Protein AF-C5FBD4-F1 (afdb_monomer)

Structure (mmCIF, N/CA/C/O backbone):
data_AF-C5FBD4-F1
#
_entry.id   AF-C5FBD4-F1
#
loop_
_atom_site.group_PDB
_atom_site.id
_atom_site.type_symbol
_atom_site.label_atom_id
_atom_site.label_alt_id
_atom_site.label_comp_id
_atom_site.label_asym_id
_atom_site.label_entity_id
_atom_site.label_seq_id
_atom_site.pdbx_PDB_ins_code
_atom_site.Cartn_x
_atom_site.Cartn_y
_atom_site.Cartn_z
_atom_site.occupancy
_atom_site.B_iso_or_equiv
_atom_site.auth_seq_id
_atom_site.auth_comp_id
_atom_site.auth_asym_id
_atom_site.auth_atom_id
_atom_site.pdbx_PDB_model_num
ATOM 1 N N . MET A 1 1 ? -4.393 -1.365 -13.818 1.00 73.69 1 MET A N 1
ATOM 2 C CA . MET A 1 1 ? -4.165 -1.956 -15.156 1.00 73.69 1 MET A CA 1
ATOM 3 C C . MET A 1 1 ? -2.925 -1.357 -15.806 1.00 73.69 1 MET A C 1
ATOM 5 O O . MET A 1 1 ? -1.911 -2.027 -15.750 1.00 73.69 1 MET A O 1
ATOM 9 N N . SER A 1 2 ? -2.945 -0.120 -16.334 1.00 73.69 2 SER A N 1
ATOM 10 C CA . SER A 1 2 ? -1.746 0.493 -16.958 1.00 73.69 2 SER A CA 1
ATOM 11 C C . SER A 1 2 ? -0.543 0.533 -16.000 1.00 73.69 2 SER A C 1
ATOM 13 O O . SER A 1 2 ? 0.492 -0.059 -16.282 1.00 73.69 2 SER A O 1
ATOM 15 N N . ASN A 1 3 ? -0.734 1.080 -14.794 1.00 82.94 3 ASN A N 1
ATOM 16 C CA . ASN A 1 3 ? 0.323 1.144 -13.774 1.00 82.94 3 ASN A CA 1
ATOM 17 C C . ASN A 1 3 ? 0.841 -0.236 -13.344 1.00 82.94 3 ASN A C 1
ATOM 19 O O . ASN A 1 3 ? 2.030 -0.395 -13.099 1.00 82.94 3 ASN A O 1
ATOM 23 N N . ASP A 1 4 ? -0.032 -1.242 -13.262 1.00 89.94 4 ASP A N 1
ATOM 24 C CA . ASP A 1 4 ? 0.373 -2.592 -12.849 1.00 89.94 4 ASP A CA 1
ATOM 25 C C . ASP A 1 4 ? 1.233 -3.263 -13.929 1.00 89.94 4 ASP A C 1
ATOM 27 O O . ASP A 1 4 ? 2.203 -3.944 -13.606 1.00 89.94 4 ASP A O 1
ATOM 31 N N . VAL A 1 5 ? 0.911 -3.023 -15.207 1.00 88.25 5 VAL A N 1
ATOM 32 C CA . VAL A 1 5 ? 1.720 -3.478 -16.346 1.00 88.25 5 VAL A CA 1
ATOM 33 C C . VAL A 1 5 ? 3.088 -2.801 -16.322 1.00 88.25 5 VAL A C 1
ATOM 35 O O . VAL A 1 5 ? 4.093 -3.504 -16.392 1.00 88.25 5 VAL A O 1
ATOM 38 N N . ILE A 1 6 ? 3.142 -1.480 -16.130 1.00 86.06 6 ILE A N 1
ATOM 39 C CA . ILE A 1 6 ? 4.401 -0.724 -16.031 1.00 86.06 6 ILE A CA 1
ATOM 40 C C . ILE A 1 6 ? 5.264 -1.261 -14.880 1.00 86.06 6 ILE A C 1
ATOM 42 O O . ILE A 1 6 ? 6.422 -1.617 -15.084 1.00 86.06 6 ILE A O 1
ATOM 46 N N . ASN A 1 7 ? 4.679 -1.441 -13.693 1.00 89.88 7 ASN A N 1
ATOM 47 C CA . ASN A 1 7 ? 5.390 -1.989 -12.536 1.00 89.88 7 ASN A CA 1
ATOM 48 C C . ASN A 1 7 ? 5.917 -3.408 -12.797 1.00 89.88 7 ASN A C 1
ATOM 50 O O . ASN A 1 7 ? 7.036 -3.738 -12.411 1.00 89.88 7 ASN A O 1
ATOM 54 N N . SER A 1 8 ? 5.124 -4.260 -13.456 1.00 93.75 8 SER A N 1
ATOM 55 C CA . SER A 1 8 ? 5.551 -5.622 -13.788 1.00 93.75 8 SER A CA 1
ATOM 56 C C . SER A 1 8 ? 6.713 -5.646 -14.783 1.00 93.75 8 SER A C 1
ATOM 58 O O . SER A 1 8 ? 7.627 -6.454 -14.629 1.00 93.75 8 SER A O 1
ATOM 60 N N . VAL A 1 9 ? 6.705 -4.745 -15.768 1.00 89.62 9 VAL A N 1
ATOM 61 C CA . VAL A 1 9 ? 7.738 -4.677 -16.803 1.00 89.62 9 VAL A CA 1
ATOM 62 C C . VAL A 1 9 ? 9.028 -4.098 -16.240 1.00 89.62 9 VAL A C 1
ATOM 64 O O . VAL A 1 9 ? 10.080 -4.671 -16.493 1.00 89.62 9 VAL A O 1
ATOM 67 N N . ASN A 1 10 ? 8.959 -3.072 -15.392 1.00 89.38 10 ASN A N 1
ATOM 68 C CA . ASN A 1 10 ? 10.140 -2.544 -14.705 1.00 89.38 10 ASN A CA 1
ATOM 69 C C . ASN A 1 10 ? 10.788 -3.614 -13.816 1.00 89.38 10 ASN A C 1
ATOM 71 O O . ASN A 1 10 ? 11.993 -3.835 -13.893 1.00 89.38 10 ASN A O 1
ATOM 75 N N . ASN A 1 11 ? 9.991 -4.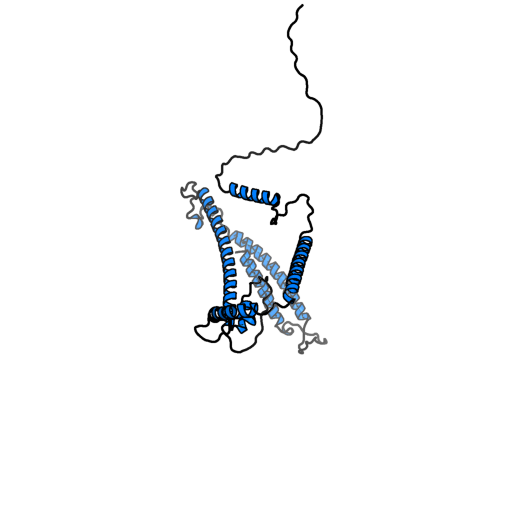377 -13.060 1.00 92.50 11 ASN A N 1
ATOM 76 C CA . ASN A 1 11 ? 10.514 -5.509 -12.286 1.00 92.50 11 ASN A CA 1
ATOM 77 C C . ASN A 1 11 ? 11.189 -6.568 -13.177 1.00 92.50 11 ASN A C 1
ATOM 79 O O . ASN A 1 11 ? 12.240 -7.096 -12.815 1.00 92.50 11 ASN A O 1
ATOM 83 N N . LEU A 1 12 ? 10.610 -6.872 -14.344 1.00 93.81 12 LEU A N 1
ATOM 84 C CA . LEU A 1 12 ? 11.184 -7.828 -15.295 1.00 93.81 12 LEU A CA 1
ATOM 85 C C . LEU A 1 12 ? 12.481 -7.305 -15.924 1.00 93.81 12 LEU A C 1
ATOM 87 O O . LEU A 1 12 ? 13.401 -8.087 -16.143 1.00 93.81 12 LEU A O 1
ATOM 91 N N . ILE A 1 13 ? 12.573 -6.002 -16.185 1.00 90.75 13 ILE A N 1
ATOM 92 C CA . ILE A 1 13 ? 13.775 -5.341 -16.703 1.00 90.75 13 ILE A CA 1
ATOM 93 C C . ILE A 1 13 ? 14.924 -5.479 -15.712 1.00 90.75 13 ILE A C 1
ATOM 95 O O . ILE A 1 13 ? 15.976 -5.989 -16.091 1.00 90.75 13 ILE A O 1
ATOM 99 N N . TYR A 1 14 ? 14.709 -5.119 -14.444 1.00 91.88 14 TYR A N 1
ATOM 100 C CA . TYR A 1 14 ? 15.743 -5.258 -13.417 1.00 91.88 14 TYR A CA 1
ATOM 101 C C . TYR A 1 14 ? 16.161 -6.720 -13.233 1.00 91.88 14 TYR A C 1
ATOM 103 O O . TYR A 1 14 ? 17.346 -7.020 -13.101 1.00 91.88 14 TYR A O 1
ATOM 111 N N . GLN A 1 15 ? 15.208 -7.655 -13.310 1.00 94.50 15 GLN A N 1
ATOM 112 C CA . GLN A 1 15 ? 15.514 -9.083 -13.264 1.00 94.50 15 GLN A CA 1
ATOM 113 C C . GLN A 1 15 ? 16.336 -9.545 -14.478 1.00 94.50 15 GLN A C 1
ATOM 115 O O . GLN A 1 15 ? 17.275 -10.323 -14.320 1.00 94.50 15 GLN A O 1
ATOM 120 N N . ALA A 1 16 ? 16.004 -9.080 -15.685 1.00 93.25 16 ALA A N 1
ATOM 121 C CA . ALA A 1 16 ? 16.725 -9.429 -16.903 1.00 93.25 16 ALA A CA 1
ATOM 122 C C . ALA A 1 16 ? 18.153 -8.867 -16.887 1.00 93.25 16 ALA A C 1
ATOM 124 O O . ALA A 1 16 ? 19.088 -9.596 -17.209 1.00 93.25 16 ALA A O 1
ATOM 125 N N . ILE A 1 17 ? 18.325 -7.613 -16.458 1.00 92.69 17 ILE A N 1
ATOM 126 C CA . ILE A 1 17 ? 19.628 -6.947 -16.319 1.00 92.69 17 ILE A CA 1
ATOM 127 C C . ILE A 1 17 ? 20.490 -7.673 -15.282 1.00 92.69 17 ILE A C 1
ATOM 129 O O . ILE A 1 17 ? 21.620 -8.028 -15.595 1.00 92.69 17 ILE A O 1
ATOM 133 N N . SER A 1 18 ? 19.940 -8.004 -14.112 1.00 92.06 18 SER A N 1
ATOM 134 C CA . SER A 1 18 ? 20.648 -8.790 -13.091 1.00 92.06 18 SER A CA 1
ATOM 135 C C . SER A 1 18 ? 21.027 -10.189 -13.599 1.00 92.06 18 SER A C 1
ATOM 137 O O . SER A 1 18 ? 22.157 -10.628 -13.417 1.00 92.06 18 SER A O 1
ATOM 139 N N . SER A 1 19 ? 20.135 -10.869 -14.332 1.00 94.69 19 SER A N 1
ATOM 140 C CA . SER A 1 19 ? 20.463 -12.172 -14.931 1.00 94.69 19 SER A CA 1
ATOM 141 C C . SER A 1 19 ? 21.536 -12.080 -16.024 1.00 94.69 19 SER A C 1
ATOM 143 O O . SER A 1 19 ? 22.317 -13.013 -16.214 1.00 94.69 19 SER A O 1
ATOM 145 N N . LEU A 1 20 ? 21.580 -10.956 -16.747 1.00 92.44 20 LEU A N 1
ATOM 146 C CA . LEU A 1 20 ? 22.599 -10.674 -17.751 1.00 92.44 20 LEU A CA 1
ATOM 147 C C . LEU A 1 20 ? 23.943 -10.377 -17.083 1.00 92.44 20 LEU A C 1
ATOM 149 O O . LEU A 1 20 ? 24.962 -10.868 -17.560 1.00 92.44 20 LEU A O 1
ATOM 153 N N . GLU A 1 21 ? 23.947 -9.635 -15.977 1.00 91.56 21 GLU A N 1
ATOM 154 C CA . GLU A 1 21 ? 25.131 -9.398 -15.152 1.00 91.56 21 GLU A CA 1
ATOM 155 C C . GLU A 1 21 ? 25.737 -10.721 -14.672 1.00 91.56 21 GLU A C 1
ATOM 157 O O . GLU A 1 21 ? 26.902 -11.001 -14.957 1.00 91.56 21 GLU A O 1
ATOM 162 N N . ASP A 1 22 ? 24.926 -11.585 -14.056 1.00 91.69 22 ASP A N 1
ATOM 163 C CA . ASP A 1 22 ? 25.347 -12.911 -13.591 1.00 91.69 22 ASP A CA 1
ATOM 164 C C . ASP A 1 22 ? 25.877 -13.780 -14.751 1.00 91.69 22 ASP A C 1
ATOM 166 O O . ASP A 1 22 ? 26.877 -14.499 -14.629 1.00 91.69 22 ASP A O 1
ATOM 170 N N . GLY A 1 23 ? 25.232 -13.701 -15.920 1.00 89.62 23 GLY A N 1
ATOM 171 C CA . GLY A 1 23 ? 25.645 -14.409 -17.133 1.00 89.62 23 GLY A CA 1
ATOM 172 C C . GLY A 1 23 ? 26.975 -13.914 -17.715 1.00 89.62 23 GLY A C 1
ATOM 173 O O . GLY A 1 23 ? 27.802 -14.718 -18.156 1.00 89.62 23 GLY A O 1
ATOM 174 N N . LEU A 1 24 ? 27.214 -12.602 -17.700 1.00 87.00 24 LEU A N 1
ATOM 175 C CA . LEU A 1 24 ? 28.456 -12.000 -18.187 1.00 87.00 24 LEU A CA 1
ATOM 176 C C . LEU A 1 24 ? 29.608 -12.205 -17.200 1.00 87.00 24 LEU A C 1
ATOM 178 O O . LEU A 1 24 ? 30.718 -12.502 -17.634 1.00 87.00 24 LEU A O 1
ATOM 182 N N . GLN A 1 25 ? 29.347 -12.140 -15.892 1.00 85.06 25 GLN A N 1
ATOM 183 C CA . GLN A 1 25 ? 30.350 -12.393 -14.854 1.00 85.06 25 GLN A CA 1
ATOM 184 C C . GLN A 1 25 ? 30.765 -13.870 -14.768 1.00 85.06 25 GLN A C 1
ATOM 186 O O . GLN A 1 25 ? 31.912 -14.167 -14.435 1.00 85.06 25 GLN A O 1
ATOM 191 N N . SER A 1 26 ? 29.859 -14.804 -15.081 1.00 85.19 26 SER A N 1
ATOM 192 C CA . SER A 1 26 ? 30.157 -16.247 -15.110 1.00 85.19 26 SER A CA 1
ATOM 193 C C . SER A 1 26 ? 30.843 -16.716 -16.399 1.00 85.19 26 SER A C 1
ATOM 195 O O . SER A 1 26 ? 31.397 -17.819 -16.443 1.00 85.19 26 SER A O 1
ATOM 197 N N . THR A 1 27 ? 30.844 -15.894 -17.453 1.00 84.38 27 THR A N 1
ATOM 198 C CA . THR A 1 27 ? 31.518 -16.214 -18.714 1.00 84.38 27 THR A CA 1
ATOM 199 C C . THR A 1 27 ? 33.003 -15.858 -18.617 1.00 84.38 27 THR A C 1
ATOM 201 O O . THR A 1 27 ? 33.336 -14.736 -18.240 1.00 84.38 27 THR A O 1
ATOM 204 N N . PRO A 1 28 ? 33.932 -16.763 -18.988 1.00 78.19 28 PRO A N 1
ATOM 205 C CA . PRO A 1 28 ? 35.353 -16.451 -18.922 1.00 78.19 28 PRO A CA 1
ATOM 206 C C . PRO A 1 28 ? 35.689 -15.251 -19.830 1.00 78.19 28 PRO A C 1
ATOM 208 O O . PRO A 1 28 ? 35.276 -15.240 -20.998 1.00 78.19 28 PRO A O 1
ATOM 211 N N . PRO A 1 29 ? 36.477 -14.273 -19.344 1.00 75.00 29 PRO A N 1
ATOM 212 C CA . PRO A 1 29 ? 36.735 -13.006 -20.038 1.00 75.00 29 PRO A CA 1
ATOM 213 C C . PRO A 1 29 ? 37.406 -13.184 -21.412 1.00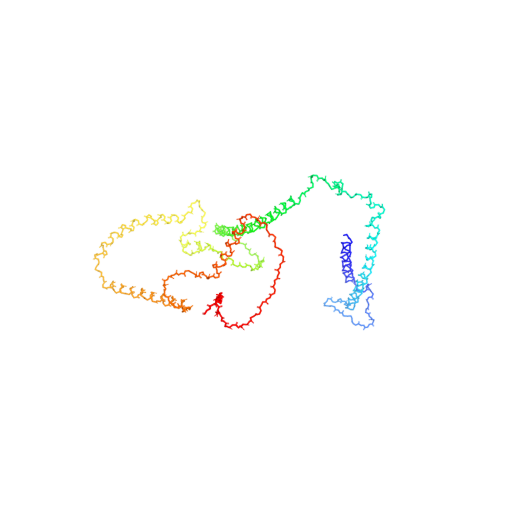 75.00 29 PRO A C 1
ATOM 215 O O . PRO A 1 29 ? 37.185 -12.389 -22.323 1.00 75.00 29 PRO A O 1
ATOM 218 N N . GLU A 1 30 ? 38.124 -14.288 -21.630 1.00 73.44 30 GLU A N 1
ATOM 219 C CA . GLU A 1 30 ? 38.731 -14.629 -22.925 1.00 73.44 30 GLU A CA 1
ATOM 220 C C . GLU A 1 30 ? 37.705 -14.862 -24.047 1.00 73.44 30 GLU A C 1
ATOM 222 O O . GLU A 1 30 ? 37.984 -14.594 -25.219 1.00 73.44 30 GLU A O 1
ATOM 227 N N . ARG A 1 31 ? 36.503 -15.352 -23.704 1.00 76.50 31 ARG A N 1
ATOM 228 C CA . ARG A 1 31 ? 35.395 -15.536 -24.660 1.00 76.50 31 ARG A CA 1
ATOM 229 C C . ARG A 1 31 ? 34.687 -14.230 -24.991 1.00 76.50 31 ARG A C 1
ATOM 231 O O . ARG A 1 31 ? 34.111 -14.122 -26.069 1.00 76.50 31 ARG A O 1
ATOM 238 N N . LEU A 1 32 ? 34.754 -13.263 -24.083 1.00 74.69 32 LEU A N 1
ATOM 239 C CA . LEU A 1 32 ? 34.221 -11.914 -24.266 1.00 74.69 32 LEU A CA 1
ATOM 240 C C . LEU A 1 32 ? 35.178 -11.025 -25.081 1.00 74.69 32 LEU A C 1
ATOM 242 O O . LEU A 1 32 ? 34.825 -9.909 -25.439 1.00 74.69 32 LEU A O 1
ATOM 246 N N . GLY A 1 33 ? 36.364 -11.537 -25.430 1.00 75.62 33 GLY A N 1
ATOM 247 C CA . GLY A 1 33 ? 37.348 -10.840 -26.256 1.00 75.62 33 GLY A CA 1
ATOM 248 C C . GLY A 1 33 ? 38.417 -10.095 -25.459 1.00 75.62 33 GLY A C 1
ATOM 249 O O . GLY A 1 33 ? 39.328 -9.539 -26.072 1.00 75.62 33 GLY A O 1
ATOM 250 N N . PHE A 1 34 ? 38.371 -10.143 -24.124 1.00 76.44 34 PHE A N 1
ATOM 251 C CA . PHE A 1 34 ? 39.425 -9.591 -23.280 1.00 76.44 34 PHE A CA 1
ATOM 252 C C . PHE A 1 34 ? 40.672 -10.468 -23.388 1.00 76.44 34 PHE A C 1
ATOM 254 O O . PHE A 1 34 ? 40.655 -11.663 -23.089 1.00 76.44 34 PHE A O 1
ATOM 261 N N . ARG A 1 35 ? 41.763 -9.878 -23.873 1.00 70.38 35 ARG A N 1
ATOM 262 C CA . ARG A 1 35 ? 43.062 -10.534 -24.032 1.00 70.38 35 ARG A CA 1
ATOM 263 C C . ARG A 1 35 ? 44.137 -9.609 -23.498 1.00 70.38 35 ARG A C 1
ATOM 265 O O . ARG A 1 35 ? 44.106 -8.411 -23.758 1.00 70.38 35 ARG A O 1
ATOM 272 N N . HIS A 1 36 ? 45.114 -10.179 -22.807 1.00 64.56 36 HIS A N 1
ATOM 273 C CA . HIS A 1 36 ? 46.322 -9.447 -22.457 1.00 64.56 36 HIS A CA 1
ATOM 274 C C . HIS A 1 36 ? 47.090 -9.097 -23.736 1.00 64.56 36 HIS A C 1
ATOM 276 O O . HIS A 1 36 ? 47.259 -9.940 -24.624 1.00 64.56 36 HIS A O 1
ATOM 282 N N . GLY A 1 37 ? 47.541 -7.846 -23.842 1.00 63.50 37 GLY A N 1
ATOM 283 C CA . GLY A 1 37 ? 48.477 -7.452 -24.888 1.00 63.50 37 GLY A CA 1
ATOM 284 C C . GLY A 1 37 ? 49.773 -8.267 -24.768 1.00 63.50 37 GLY A C 1
ATOM 285 O O . GLY A 1 37 ? 50.167 -8.630 -23.658 1.00 63.50 37 GLY A O 1
ATOM 286 N N . PRO A 1 38 ? 50.458 -8.585 -25.880 1.00 53.62 38 PRO A N 1
ATOM 287 C CA . PRO A 1 38 ? 51.722 -9.309 -25.814 1.00 53.62 38 PRO A CA 1
ATOM 288 C C . PRO A 1 38 ? 52.759 -8.465 -25.053 1.00 53.62 38 PRO A C 1
ATOM 290 O O . PRO A 1 38 ? 53.292 -7.503 -25.600 1.00 53.62 38 PRO A O 1
ATOM 293 N N . GLY A 1 39 ? 53.029 -8.812 -23.789 1.00 57.03 39 GLY A N 1
ATOM 294 C CA . GLY A 1 39 ? 54.052 -8.169 -22.952 1.00 57.03 39 GLY A CA 1
ATOM 295 C C . GLY A 1 39 ? 53.586 -7.594 -21.609 1.00 57.03 39 GLY A C 1
ATOM 296 O O . GLY A 1 39 ? 54.429 -7.062 -20.889 1.00 57.03 39 GLY A O 1
ATOM 297 N N . THR A 1 40 ? 52.305 -7.694 -21.239 1.00 64.75 40 THR A N 1
ATOM 298 C CA . THR A 1 40 ? 51.829 -7.302 -19.898 1.00 64.75 40 THR A CA 1
ATOM 299 C C . THR A 1 40 ? 51.777 -8.506 -18.954 1.00 64.75 40 THR A C 1
ATOM 301 O O . THR A 1 40 ? 51.380 -9.600 -19.354 1.00 64.75 40 THR A O 1
ATOM 304 N N . ILE A 1 41 ? 52.228 -8.326 -17.706 1.00 61.94 41 ILE A N 1
ATOM 305 C CA . ILE A 1 41 ? 52.124 -9.352 -16.658 1.00 61.94 41 ILE A CA 1
ATOM 306 C C . ILE A 1 41 ? 50.648 -9.405 -16.233 1.00 61.94 41 ILE A C 1
ATOM 308 O O . ILE A 1 41 ? 50.128 -8.362 -15.842 1.00 61.94 41 ILE A O 1
ATOM 312 N N . PRO A 1 42 ? 49.965 -10.556 -16.345 1.00 63.38 42 PRO A N 1
ATOM 313 C CA . PRO A 1 42 ? 48.575 -10.677 -15.927 1.00 63.38 42 PRO A CA 1
ATOM 314 C C . PRO A 1 42 ? 48.455 -10.582 -14.402 1.00 63.38 42 PRO A C 1
ATOM 316 O O . PRO A 1 42 ? 49.128 -11.322 -13.678 1.00 63.38 42 PRO A O 1
ATOM 319 N N . ASP A 1 43 ? 47.573 -9.709 -13.920 1.00 65.12 43 ASP A N 1
ATOM 320 C CA . ASP A 1 43 ? 47.189 -9.679 -12.510 1.00 65.12 43 ASP A C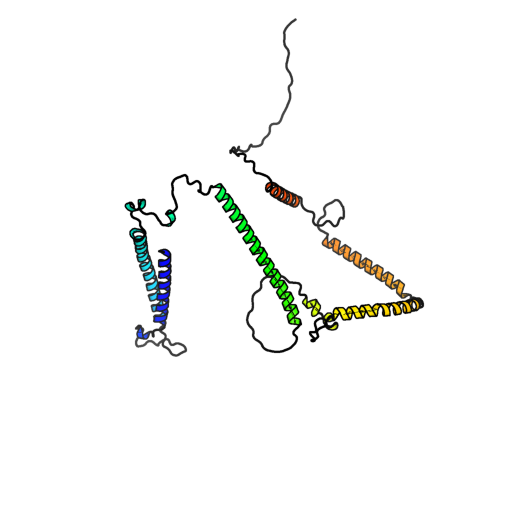A 1
ATOM 321 C C . ASP A 1 43 ? 46.505 -11.010 -12.172 1.00 65.12 43 ASP A C 1
ATOM 323 O O . ASP A 1 43 ? 45.581 -11.445 -12.857 1.00 65.12 43 ASP A O 1
ATOM 327 N N . THR A 1 44 ? 47.007 -11.712 -11.159 1.00 64.06 44 THR A N 1
ATOM 328 C CA . THR A 1 44 ? 46.579 -13.074 -10.805 1.00 64.06 44 THR A CA 1
ATOM 329 C C . THR A 1 44 ? 45.995 -13.065 -9.389 1.00 64.06 44 THR A C 1
ATOM 331 O O . THR A 1 44 ? 46.522 -12.362 -8.527 1.00 64.06 44 THR A O 1
ATOM 334 N N . ASP A 1 45 ? 44.884 -13.772 -9.143 1.00 63.28 45 ASP A N 1
ATOM 335 C CA . ASP A 1 45 ? 44.355 -13.986 -7.779 1.00 63.28 45 ASP A CA 1
ATOM 336 C C . ASP A 1 45 ? 45.236 -14.943 -6.951 1.00 63.28 45 ASP A C 1
ATOM 338 O O . ASP A 1 45 ? 46.151 -15.584 -7.470 1.00 63.28 45 ASP A O 1
ATOM 342 N N . ASP A 1 46 ? 44.938 -15.058 -5.651 1.00 58.22 46 ASP A N 1
ATOM 343 C CA . ASP A 1 46 ? 45.559 -16.032 -4.734 1.00 58.22 46 ASP A CA 1
ATOM 344 C C . ASP A 1 46 ? 45.404 -17.499 -5.211 1.00 58.22 46 ASP A C 1
ATOM 346 O O . ASP A 1 46 ? 46.112 -18.380 -4.720 1.00 58.22 46 ASP A O 1
ATOM 350 N N . ASP A 1 47 ? 44.534 -17.758 -6.197 1.00 60.19 47 ASP A N 1
ATOM 351 C CA . ASP A 1 47 ? 44.246 -19.073 -6.779 1.00 60.19 47 ASP A CA 1
ATOM 352 C C . ASP A 1 47 ? 44.933 -19.320 -8.141 1.00 60.19 47 ASP A C 1
ATOM 354 O O . ASP A 1 47 ? 44.790 -20.399 -8.724 1.00 60.19 47 ASP A O 1
ATOM 358 N N . GLY A 1 48 ? 45.728 -18.373 -8.653 1.00 60.34 48 GLY A N 1
ATOM 359 C CA . GLY A 1 48 ? 46.498 -18.561 -9.887 1.00 60.34 48 GLY A CA 1
ATOM 360 C C . GLY A 1 48 ? 45.733 -18.281 -11.189 1.00 60.34 48 GLY A C 1
ATOM 361 O O . GLY A 1 48 ? 46.264 -18.550 -12.271 1.00 60.34 48 GLY A O 1
ATOM 362 N N . ASN A 1 49 ? 44.515 -17.739 -11.120 1.00 64.50 49 ASN A N 1
ATOM 363 C CA . ASN A 1 49 ? 43.720 -17.364 -12.283 1.00 64.50 49 ASN A CA 1
ATOM 364 C C . ASN A 1 49 ? 44.005 -15.925 -12.711 1.00 64.50 49 ASN A C 1
ATOM 366 O O . ASN A 1 49 ? 44.097 -15.001 -11.902 1.00 64.50 49 ASN A O 1
ATOM 370 N N . ILE A 1 50 ? 44.090 -15.739 -14.025 1.00 65.25 50 ILE A N 1
ATOM 371 C CA . ILE A 1 50 ? 44.258 -14.434 -14.651 1.00 65.25 50 ILE A CA 1
ATOM 372 C C . ILE A 1 50 ? 42.995 -13.601 -14.399 1.00 65.25 50 ILE A C 1
ATOM 374 O O . ILE A 1 50 ? 41.924 -13.894 -14.938 1.00 65.25 50 ILE A O 1
ATOM 378 N N . GLN A 1 51 ? 43.123 -12.549 -13.599 1.00 65.31 51 GLN A N 1
ATOM 379 C CA . GLN A 1 51 ? 42.067 -11.582 -13.359 1.00 65.31 51 GLN A CA 1
ATOM 380 C C . GLN A 1 51 ? 42.111 -10.485 -14.420 1.00 65.31 51 GLN A C 1
ATOM 382 O O . GLN A 1 51 ? 43.152 -9.911 -14.721 1.00 65.31 51 GLN A O 1
ATOM 387 N N . TYR A 1 52 ? 40.938 -10.154 -14.952 1.00 68.75 52 TYR A N 1
ATOM 388 C CA . TYR A 1 52 ? 40.741 -9.002 -15.823 1.00 68.75 52 TYR A CA 1
ATOM 389 C C . TYR A 1 52 ? 39.871 -7.988 -15.068 1.00 68.75 52 TYR A C 1
ATOM 391 O O . TYR A 1 52 ? 38.656 -7.951 -15.282 1.00 68.75 52 TYR A O 1
ATOM 399 N N . PRO A 1 53 ? 40.439 -7.196 -14.139 1.00 73.12 53 PRO A N 1
ATOM 400 C CA . PRO A 1 53 ? 39.658 -6.217 -13.383 1.00 73.12 53 PRO A CA 1
ATOM 401 C C . PRO A 1 53 ? 39.018 -5.171 -14.309 1.00 73.12 53 PRO A C 1
ATOM 403 O O . PRO A 1 53 ? 37.873 -4.779 -14.096 1.00 73.12 53 PRO A O 1
ATOM 406 N N . GLU A 1 54 ? 39.708 -4.802 -15.393 1.00 74.62 54 GLU A N 1
ATOM 407 C CA . GLU A 1 54 ? 39.198 -3.895 -16.431 1.00 74.62 54 GLU A CA 1
ATOM 408 C C . GLU A 1 54 ? 37.959 -4.458 -17.143 1.00 74.62 54 GLU A C 1
ATOM 410 O O . GLU A 1 54 ? 37.015 -3.717 -17.396 1.00 74.62 54 GLU A O 1
ATOM 415 N N . ALA A 1 55 ? 37.903 -5.776 -17.377 1.00 78.69 55 ALA A N 1
ATOM 416 C CA . ALA A 1 55 ? 36.748 -6.423 -17.998 1.00 78.69 55 ALA A CA 1
ATOM 417 C C . ALA A 1 55 ? 35.499 -6.341 -17.113 1.00 78.69 55 ALA A C 1
ATOM 419 O O . ALA A 1 55 ? 34.405 -6.101 -17.613 1.00 78.69 55 ALA A O 1
ATOM 420 N N . ARG A 1 56 ? 35.651 -6.509 -15.791 1.00 81.62 56 ARG A N 1
ATOM 421 C CA . ARG A 1 56 ? 34.522 -6.406 -14.849 1.00 81.62 56 ARG A CA 1
ATOM 422 C C . ARG A 1 56 ? 33.961 -4.985 -14.826 1.00 81.62 56 ARG A C 1
ATOM 424 O O . ARG A 1 56 ? 32.751 -4.813 -14.904 1.00 81.62 56 ARG A O 1
ATOM 431 N N . LEU A 1 57 ? 34.846 -3.989 -14.795 1.00 84.62 57 LEU A N 1
ATOM 432 C CA . LEU A 1 57 ? 34.476 -2.574 -14.785 1.00 84.62 57 LEU A CA 1
ATOM 433 C C . LEU A 1 57 ? 33.861 -2.122 -16.122 1.00 84.62 57 LEU A C 1
ATOM 435 O O . LEU A 1 57 ? 32.925 -1.326 -16.135 1.00 84.62 57 LEU A O 1
ATOM 439 N N . GLU A 1 58 ? 34.342 -2.637 -17.256 1.00 87.88 58 GLU A N 1
ATOM 440 C CA . GLU A 1 58 ? 33.746 -2.365 -18.570 1.00 87.88 58 GLU A CA 1
ATOM 441 C C . GLU A 1 58 ? 32.362 -3.015 -18.721 1.00 87.88 58 GLU A C 1
ATOM 443 O O . GLU A 1 58 ? 31.444 -2.374 -19.235 1.00 87.88 58 GLU A O 1
ATOM 448 N N . ILE A 1 59 ? 32.184 -4.243 -18.220 1.00 88.31 59 ILE A N 1
ATOM 449 C CA . ILE A 1 59 ? 30.885 -4.931 -18.197 1.00 88.31 59 ILE A CA 1
ATOM 450 C C . ILE A 1 59 ? 29.882 -4.165 -17.328 1.00 88.31 59 ILE A C 1
ATOM 452 O O . ILE A 1 59 ? 28.767 -3.929 -17.782 1.00 88.31 59 ILE A O 1
ATOM 456 N N . GLU A 1 60 ? 30.269 -3.733 -16.125 1.00 89.62 60 GLU A N 1
ATOM 457 C CA . GLU A 1 60 ? 29.408 -2.948 -15.227 1.00 89.62 60 GLU A CA 1
ATOM 458 C C . GLU A 1 60 ? 29.003 -1.610 -15.866 1.00 89.62 60 GLU A C 1
ATOM 460 O O . GLU A 1 60 ? 27.820 -1.272 -15.928 1.00 89.62 60 GLU A O 1
ATOM 465 N N . ASN A 1 61 ? 29.964 -0.882 -16.445 1.00 90.69 61 ASN A N 1
ATOM 466 C CA . ASN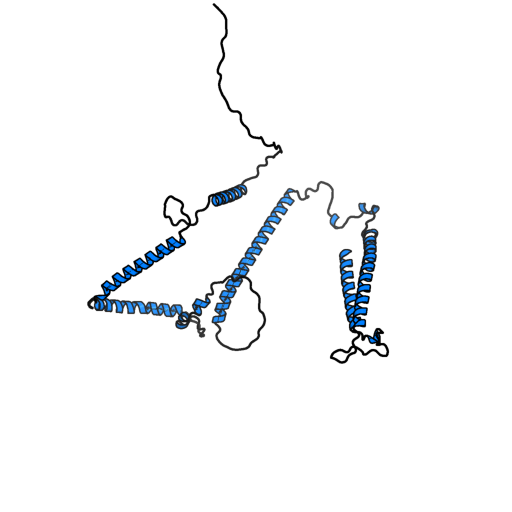 A 1 61 ? 29.688 0.379 -17.134 1.00 90.69 61 ASN A CA 1
ATOM 467 C C . ASN A 1 61 ? 28.782 0.195 -18.361 1.00 90.69 61 ASN A C 1
ATOM 469 O O . ASN A 1 61 ? 27.886 1.008 -18.598 1.00 90.69 61 ASN A O 1
ATOM 473 N N . GLY A 1 62 ? 29.011 -0.854 -19.157 1.00 90.81 62 GLY A N 1
ATOM 474 C CA . GLY A 1 62 ? 28.189 -1.178 -20.322 1.00 90.81 62 GLY A CA 1
ATOM 475 C C . GLY A 1 62 ? 26.771 -1.596 -19.932 1.00 90.81 62 GLY A C 1
ATOM 476 O O . GLY A 1 62 ? 25.804 -1.170 -20.567 1.00 90.81 62 GLY A O 1
ATOM 477 N N . LEU A 1 63 ? 26.636 -2.371 -18.855 1.00 92.88 63 LEU A N 1
ATOM 478 C CA . LEU A 1 63 ? 25.350 -2.778 -18.299 1.00 92.88 63 LEU A CA 1
ATOM 479 C C . LEU A 1 63 ? 24.566 -1.573 -17.774 1.00 92.88 63 LEU A C 1
ATOM 481 O O . LEU A 1 63 ? 23.386 -1.444 -18.084 1.00 92.88 63 LEU A O 1
ATOM 485 N N . HIS A 1 64 ? 25.223 -0.652 -17.069 1.00 93.12 64 HIS A N 1
ATOM 486 C CA . HIS A 1 64 ? 24.583 0.561 -16.564 1.00 93.12 64 HIS A CA 1
ATOM 487 C C . HIS A 1 64 ? 24.105 1.494 -17.695 1.00 93.12 64 HIS A C 1
ATOM 489 O O . HIS A 1 64 ? 23.021 2.082 -17.629 1.00 93.12 64 HIS A O 1
ATOM 495 N N . GLN A 1 65 ? 24.874 1.601 -18.786 1.00 94.44 65 GLN A N 1
ATOM 496 C CA . GLN A 1 65 ? 24.435 2.322 -19.988 1.00 94.44 65 GLN A CA 1
ATOM 497 C C . GLN A 1 65 ? 23.225 1.650 -20.647 1.00 94.44 65 GLN A C 1
ATOM 499 O O . GLN A 1 65 ? 22.309 2.343 -21.097 1.00 94.44 65 GLN A O 1
ATOM 504 N N . LEU A 1 66 ? 23.210 0.313 -20.699 1.00 93.81 66 LEU A N 1
ATOM 505 C CA . LEU A 1 66 ? 22.077 -0.454 -21.211 1.00 93.81 66 LEU A CA 1
ATOM 506 C C . LEU A 1 66 ? 20.841 -0.242 -20.343 1.00 93.81 66 LEU A C 1
ATOM 508 O O . LEU A 1 66 ? 19.783 0.023 -20.899 1.00 93.81 66 LEU A O 1
ATOM 512 N N . GLU A 1 67 ? 20.970 -0.316 -19.021 1.00 92.88 67 GLU A N 1
ATOM 513 C CA . GLU A 1 67 ? 19.893 -0.058 -18.062 1.00 92.88 67 GLU A CA 1
ATOM 514 C C . GLU A 1 67 ? 19.268 1.316 -18.302 1.00 92.88 67 GLU A C 1
ATOM 516 O O . GLU A 1 67 ? 18.078 1.409 -18.595 1.00 92.88 67 GLU A O 1
ATOM 521 N N . THR A 1 68 ? 20.094 2.364 -18.321 1.00 93.25 68 THR A N 1
ATOM 522 C CA . THR A 1 68 ? 19.640 3.743 -18.548 1.00 93.25 68 THR A CA 1
ATOM 523 C C . THR A 1 68 ? 18.933 3.898 -19.900 1.00 93.25 68 THR A C 1
ATOM 525 O O . THR A 1 68 ? 17.916 4.587 -20.021 1.00 93.25 68 THR A O 1
ATOM 528 N N . LEU A 1 69 ? 19.461 3.262 -20.953 1.00 94.88 69 LEU A N 1
ATOM 529 C CA . LEU A 1 69 ? 18.836 3.280 -22.276 1.00 94.88 69 LEU A CA 1
ATOM 530 C C . LEU A 1 69 ? 17.498 2.546 -22.254 1.00 94.88 69 LEU A C 1
ATOM 532 O O . LEU A 1 69 ? 16.512 3.029 -22.818 1.00 94.88 69 LEU A O 1
ATOM 536 N N . LEU A 1 70 ? 17.462 1.374 -21.630 1.00 93.31 70 LEU A N 1
ATOM 537 C CA . LEU A 1 70 ? 16.284 0.532 -21.579 1.00 93.31 70 LEU A CA 1
ATOM 538 C C . LEU A 1 70 ? 15.175 1.259 -20.818 1.00 93.31 70 LEU A C 1
ATOM 540 O O . LEU A 1 70 ? 14.102 1.412 -21.391 1.00 93.31 70 LEU A O 1
ATOM 544 N N . GLU A 1 71 ? 15.452 1.820 -19.641 1.00 90.94 71 GLU A N 1
ATOM 545 C CA . GLU A 1 71 ? 14.515 2.659 -18.881 1.00 90.94 71 GLU A CA 1
ATOM 546 C C . GLU A 1 71 ? 13.939 3.788 -19.748 1.00 90.94 71 GLU A C 1
ATOM 548 O O . GLU A 1 71 ? 12.728 3.864 -19.951 1.00 90.94 71 GLU A O 1
ATOM 553 N N . ALA A 1 72 ? 14.794 4.590 -20.392 1.00 93.00 72 ALA A N 1
ATOM 554 C CA . ALA A 1 72 ? 14.336 5.705 -21.222 1.00 93.00 72 ALA A CA 1
ATOM 555 C C . ALA A 1 72 ? 13.504 5.263 -22.446 1.00 93.00 72 ALA A C 1
ATOM 557 O O . ALA A 1 72 ? 12.580 5.963 -22.880 1.00 93.00 72 ALA A O 1
ATOM 558 N N . THR A 1 73 ? 13.841 4.122 -23.056 1.00 93.44 73 THR A N 1
ATOM 559 C CA . THR A 1 73 ? 13.100 3.597 -24.216 1.00 93.44 73 THR A CA 1
ATOM 560 C C . THR A 1 73 ? 11.768 2.976 -23.818 1.00 93.44 73 THR A C 1
ATOM 562 O O . THR A 1 73 ? 10.775 3.176 -24.524 1.00 93.44 73 THR A O 1
ATOM 565 N N . VAL A 1 74 ? 11.744 2.262 -22.696 1.00 92.50 74 VAL A N 1
ATOM 566 C CA . VAL A 1 74 ? 10.563 1.632 -22.115 1.00 92.50 74 VAL A CA 1
ATOM 567 C C . VAL A 1 74 ? 9.587 2.694 -21.650 1.00 92.50 74 VAL A C 1
ATOM 569 O O . VAL A 1 74 ? 8.447 2.657 -22.104 1.00 92.50 74 VAL A O 1
ATOM 572 N N . ASP A 1 75 ? 10.032 3.703 -20.904 1.00 90.56 75 ASP A N 1
ATOM 573 C CA . ASP A 1 75 ? 9.189 4.825 -20.477 1.00 90.56 75 ASP A CA 1
ATOM 574 C C . ASP A 1 75 ? 8.507 5.492 -21.678 1.00 90.56 75 ASP A C 1
ATOM 576 O O . ASP A 1 75 ? 7.283 5.598 -21.749 1.00 90.56 75 ASP A O 1
ATOM 580 N N . LYS A 1 76 ? 9.275 5.813 -22.725 1.00 93.44 76 LYS A N 1
ATOM 581 C CA . LYS A 1 76 ? 8.737 6.443 -23.941 1.00 93.44 76 LYS A CA 1
ATOM 582 C C . LYS A 1 76 ? 7.774 5.543 -24.724 1.00 93.44 76 LYS A C 1
ATOM 584 O O . LYS A 1 76 ? 6.877 6.040 -25.417 1.00 93.44 76 LYS A O 1
ATOM 589 N N . ALA A 1 77 ? 7.995 4.231 -24.714 1.00 91.44 77 ALA A N 1
ATOM 590 C CA . ALA A 1 77 ? 7.100 3.274 -25.356 1.00 91.44 77 ALA A CA 1
ATOM 591 C C . ALA A 1 77 ? 5.808 3.104 -24.546 1.00 91.44 77 ALA A C 1
ATOM 593 O O . ALA A 1 77 ? 4.726 3.051 -25.140 1.00 91.44 77 ALA A O 1
ATOM 594 N N . PHE A 1 78 ? 5.909 3.087 -23.216 1.00 92.62 78 PHE A N 1
ATOM 595 C CA . PHE A 1 78 ? 4.771 2.974 -22.316 1.00 92.62 78 PHE A CA 1
ATOM 596 C C . PHE A 1 78 ? 3.921 4.239 -22.273 1.00 92.62 78 PHE A C 1
ATOM 598 O O . PHE A 1 78 ? 2.704 4.099 -22.310 1.00 92.62 78 PHE A O 1
ATOM 605 N N . ASP A 1 79 ? 4.503 5.437 -22.375 1.00 91.25 79 ASP A N 1
ATOM 606 C CA . ASP A 1 79 ? 3.744 6.682 -22.568 1.00 91.25 79 ASP A CA 1
ATOM 607 C C . ASP A 1 79 ? 2.810 6.577 -23.787 1.00 91.25 79 ASP A C 1
ATOM 609 O O . ASP A 1 79 ? 1.624 6.911 -23.747 1.00 91.25 79 ASP A O 1
ATOM 613 N N . LYS A 1 80 ? 3.331 6.061 -24.910 1.00 92.00 80 LYS A N 1
ATOM 614 C CA . LYS A 1 80 ? 2.545 5.884 -26.142 1.00 92.00 80 LYS A CA 1
ATOM 615 C C . LYS A 1 80 ? 1.508 4.781 -26.008 1.00 92.00 80 LYS A C 1
ATOM 617 O O . LYS A 1 80 ? 0.404 4.925 -26.534 1.00 92.00 80 LYS A O 1
ATOM 622 N N . PHE A 1 81 ? 1.866 3.683 -25.351 1.00 91.06 81 PHE A N 1
ATOM 623 C CA . PHE A 1 81 ? 0.949 2.584 -25.086 1.00 91.06 81 PHE A CA 1
ATOM 624 C C . PHE A 1 81 ? -0.209 3.036 -24.194 1.00 91.06 81 PHE A C 1
ATOM 626 O O . PHE A 1 81 ? -1.360 2.781 -24.535 1.00 91.06 81 PHE A O 1
ATOM 633 N N . GLU A 1 82 ? 0.070 3.760 -23.110 1.00 91.12 82 GLU A N 1
ATOM 634 C CA . GLU A 1 82 ? -0.945 4.288 -22.204 1.00 91.12 82 GLU A CA 1
ATOM 635 C C . GLU A 1 82 ? -1.902 5.213 -22.952 1.00 91.12 82 GLU A C 1
ATOM 637 O O . GLU A 1 82 ? -3.115 4.995 -22.927 1.00 91.12 82 GLU A O 1
ATOM 642 N N . ILE A 1 83 ? -1.367 6.181 -23.701 1.00 92.56 83 ILE A N 1
ATOM 643 C CA . ILE A 1 83 ? -2.190 7.081 -24.513 1.00 92.56 83 ILE A CA 1
ATOM 644 C C . ILE A 1 83 ? -3.034 6.281 -25.511 1.00 92.56 83 ILE A C 1
ATOM 646 O O . ILE A 1 83 ? -4.217 6.567 -25.684 1.00 92.56 83 ILE A O 1
ATOM 650 N N . TYR A 1 84 ? -2.462 5.268 -26.164 1.00 93.94 84 TYR A N 1
ATOM 651 C CA . TYR A 1 84 ? -3.185 4.446 -27.130 1.00 93.94 84 TYR A CA 1
ATOM 652 C C . TYR A 1 84 ? -4.326 3.654 -26.481 1.00 93.94 84 TYR A C 1
ATOM 654 O O . TYR A 1 84 ? -5.441 3.641 -27.007 1.00 93.94 84 TYR A O 1
ATOM 662 N N . VAL A 1 85 ? -4.072 3.010 -25.342 1.00 91.81 85 VAL A N 1
ATOM 663 C CA . VAL A 1 85 ? -5.067 2.218 -24.612 1.00 91.81 85 VAL A CA 1
ATOM 664 C C . VAL A 1 85 ? -6.186 3.116 -24.096 1.00 91.81 85 VAL A C 1
ATOM 666 O O . VAL A 1 85 ? -7.359 2.801 -24.301 1.00 91.81 85 VAL A O 1
ATOM 669 N N . LEU A 1 86 ? -5.839 4.256 -23.497 1.00 89.25 86 LEU A N 1
ATOM 670 C CA . LEU A 1 86 ? -6.808 5.217 -22.972 1.00 89.25 86 LEU A CA 1
ATOM 671 C C . LEU A 1 86 ? -7.607 5.927 -24.061 1.00 89.25 86 LEU A C 1
ATOM 673 O O . LEU A 1 86 ? -8.699 6.396 -23.767 1.00 89.25 86 LEU A O 1
ATOM 677 N N . ARG A 1 87 ? -7.085 6.012 -25.291 1.00 91.38 87 ARG A N 1
ATOM 678 C CA . ARG A 1 87 ? -7.748 6.683 -26.417 1.00 91.38 87 ARG A CA 1
ATOM 679 C C . ARG A 1 87 ? -8.549 5.754 -27.327 1.00 91.38 87 ARG A C 1
ATOM 681 O O . ARG A 1 87 ? -9.440 6.244 -28.009 1.00 91.38 87 ARG A O 1
ATOM 688 N N . ASN A 1 88 ? -8.209 4.466 -27.394 1.00 89.00 88 ASN A N 1
ATOM 689 C CA . ASN A 1 88 ? -8.840 3.540 -28.344 1.00 89.00 88 ASN A CA 1
ATOM 690 C C . ASN A 1 88 ? -9.526 2.347 -27.675 1.00 89.00 88 ASN A C 1
ATOM 692 O O . ASN A 1 88 ? -10.583 1.922 -28.128 1.00 89.00 88 ASN A O 1
ATOM 696 N N . VAL A 1 89 ? -8.919 1.769 -26.636 1.00 89.94 89 VAL A N 1
ATOM 697 C CA . VAL A 1 89 ? -9.409 0.518 -26.028 1.00 89.94 89 VAL A CA 1
ATOM 698 C C . VAL A 1 89 ? -10.395 0.810 -24.902 1.00 89.94 89 VAL A C 1
ATOM 700 O O . VAL A 1 89 ? -11.431 0.162 -24.799 1.00 89.94 89 VAL A O 1
ATOM 703 N N . LEU A 1 90 ? -10.082 1.796 -24.062 1.00 86.75 90 LEU A N 1
ATOM 704 C CA . LEU A 1 90 ? -10.890 2.184 -22.903 1.00 86.75 90 LEU A CA 1
ATOM 705 C C . LEU A 1 90 ? -11.802 3.387 -23.185 1.00 86.75 90 LEU A C 1
ATOM 707 O O . LEU A 1 90 ? -12.311 4.010 -22.256 1.00 86.75 90 LEU A O 1
ATOM 711 N N . THR A 1 91 ? -12.032 3.708 -24.459 1.00 87.12 91 THR A N 1
ATOM 712 C CA . THR A 1 91 ? -12.954 4.766 -24.882 1.00 87.12 91 THR A CA 1
ATOM 713 C C . THR A 1 91 ? -14.260 4.194 -25.384 1.00 87.12 91 THR A C 1
ATOM 715 O O . THR A 1 91 ? -14.282 3.350 -26.279 1.00 87.12 91 THR A O 1
ATOM 718 N N . VAL A 1 92 ? -15.356 4.728 -24.862 1.00 87.75 92 VAL A N 1
ATOM 719 C CA . VAL A 1 92 ? -16.691 4.485 -25.398 1.00 87.75 92 VAL A CA 1
ATOM 720 C C . VAL A 1 92 ? -17.031 5.628 -26.361 1.00 87.75 92 VAL A C 1
ATOM 722 O O . VAL A 1 92 ? -16.944 6.783 -25.945 1.00 87.75 92 VAL A O 1
ATOM 725 N N . PRO A 1 93 ? -17.404 5.349 -27.626 1.00 88.69 93 PRO A N 1
ATOM 726 C CA . PRO A 1 93 ? -17.827 6.385 -28.566 1.00 88.69 93 PRO A CA 1
ATOM 727 C C . PRO A 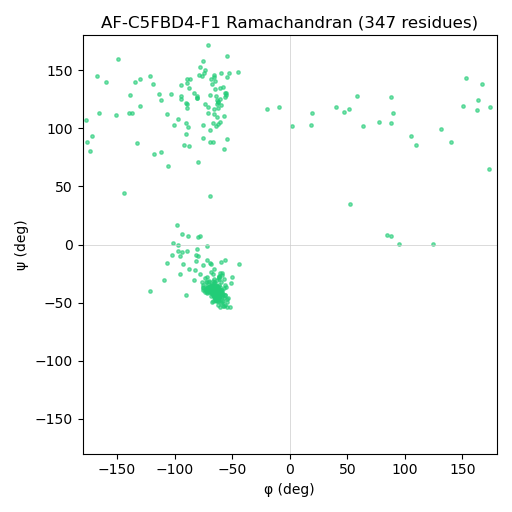1 93 ? -19.020 7.179 -28.030 1.00 88.69 93 PRO A C 1
ATOM 729 O O . PRO A 1 93 ? -19.979 6.579 -27.539 1.00 88.69 93 PRO A O 1
ATOM 732 N N . GLU A 1 94 ? -18.980 8.508 -28.161 1.00 83.56 94 GLU A N 1
ATOM 733 C CA . GLU A 1 94 ? -20.009 9.411 -27.622 1.00 83.56 94 GLU A CA 1
ATOM 734 C C . GLU A 1 94 ? -21.413 9.071 -28.149 1.00 83.56 94 GLU A C 1
ATOM 736 O O . GLU A 1 94 ? -22.362 9.028 -27.369 1.00 83.56 94 GLU A O 1
ATOM 741 N N . ASP A 1 95 ? -21.529 8.673 -29.418 1.00 88.88 95 ASP A N 1
ATOM 742 C CA . ASP A 1 95 ? -22.795 8.280 -30.055 1.00 88.88 95 ASP A CA 1
ATOM 743 C C . ASP A 1 95 ? -23.465 7.056 -29.402 1.00 88.88 95 ASP A C 1
ATOM 745 O O . ASP A 1 95 ? -24.687 6.899 -29.443 1.00 88.88 95 ASP A O 1
ATOM 749 N N . LEU A 1 96 ? -22.670 6.176 -28.783 1.00 84.69 96 LEU A N 1
ATOM 750 C CA . LEU A 1 96 ? -23.146 4.949 -28.141 1.00 84.69 96 LEU A CA 1
ATOM 751 C C . LEU A 1 96 ? -23.376 5.117 -26.635 1.00 84.69 96 LEU A C 1
ATOM 753 O O . LEU A 1 96 ? -23.987 4.246 -26.016 1.00 84.69 96 LEU A O 1
ATOM 757 N N . THR A 1 97 ? -22.946 6.232 -26.036 1.00 79.88 97 THR A N 1
ATOM 758 C CA . THR A 1 97 ? -23.068 6.463 -24.584 1.00 79.88 97 THR A CA 1
ATOM 759 C C . THR A 1 97 ? -24.515 6.435 -24.089 1.00 79.88 97 THR A C 1
ATOM 761 O O . THR A 1 97 ? -24.765 5.956 -22.988 1.00 79.88 97 THR A O 1
ATOM 764 N N . GLY A 1 98 ? -25.480 6.865 -24.911 1.00 80.88 98 GLY A N 1
ATOM 765 C CA . GLY A 1 98 ? -26.910 6.811 -24.574 1.00 80.88 98 GLY A CA 1
ATOM 766 C C . GLY A 1 98 ? -27.541 5.416 -24.670 1.00 80.88 98 GLY A C 1
ATOM 767 O O . GLY A 1 98 ? -28.603 5.183 -24.098 1.00 80.88 98 GLY A O 1
ATOM 768 N N . TRP A 1 99 ? -26.893 4.484 -25.373 1.00 83.19 99 TRP A N 1
ATOM 769 C CA . TRP A 1 99 ? -27.413 3.138 -25.647 1.00 83.19 99 TRP A CA 1
ATOM 770 C C . TRP A 1 99 ? -26.717 2.053 -24.823 1.00 83.19 99 TRP A C 1
ATOM 772 O O . TRP A 1 99 ? -27.225 0.937 -24.702 1.00 83.19 99 TRP A O 1
ATOM 782 N N . ILE A 1 100 ? -25.558 2.368 -24.245 1.00 83.94 100 ILE A N 1
ATOM 783 C CA . ILE A 1 100 ? -24.782 1.448 -23.420 1.00 83.94 100 ILE A CA 1
ATOM 784 C C . ILE A 1 100 ? -25.243 1.566 -21.966 1.00 83.94 100 ILE A C 1
ATOM 786 O O . ILE A 1 100 ? -25.083 2.597 -21.318 1.00 83.94 100 ILE A O 1
ATOM 790 N N . ARG A 1 101 ? -25.767 0.466 -21.422 1.00 82.25 101 ARG A N 1
ATOM 791 C CA . ARG A 1 101 ? -26.068 0.319 -19.994 1.00 82.25 101 ARG A CA 1
ATOM 792 C C . ARG A 1 101 ? -25.115 -0.706 -19.391 1.00 82.25 101 ARG A C 1
ATOM 794 O O . ARG A 1 101 ? -25.046 -1.838 -19.859 1.00 82.25 101 ARG A O 1
ATOM 801 N N . LEU A 1 102 ? -24.381 -0.317 -18.350 1.00 84.12 102 LEU A N 1
ATOM 802 C CA . LEU A 1 102 ? -23.516 -1.244 -17.611 1.00 84.12 102 LEU A CA 1
ATOM 803 C C . LEU A 1 102 ? -24.380 -2.176 -16.748 1.00 84.12 102 LEU A C 1
ATOM 805 O O . LEU A 1 102 ? -25.442 -1.777 -16.269 1.00 84.12 102 LEU A O 1
ATOM 809 N N . SER A 1 103 ? -23.912 -3.399 -16.504 1.00 83.12 103 SER A N 1
ATOM 810 C CA . SER A 1 103 ? -24.658 -4.427 -15.755 1.00 83.12 103 SER A CA 1
ATOM 811 C C . SER A 1 103 ? -25.089 -3.977 -14.353 1.00 83.12 103 SER A C 1
ATOM 813 O O . SER A 1 103 ? -26.190 -4.276 -13.905 1.00 83.12 103 SER A O 1
ATOM 815 N N . HIS A 1 104 ? -24.277 -3.170 -13.667 1.00 80.38 104 HIS A N 1
ATOM 816 C CA . HIS A 1 104 ? -24.626 -2.628 -12.348 1.00 80.38 104 HIS A CA 1
ATOM 817 C C . HIS A 1 104 ? -25.718 -1.545 -12.390 1.00 80.38 104 HIS A C 1
ATOM 819 O O . HIS A 1 104 ? -26.293 -1.214 -11.355 1.00 80.38 104 HIS A O 1
ATOM 825 N N . HIS A 1 105 ? -26.040 -1.011 -13.570 1.00 75.12 105 HIS A N 1
ATOM 826 C CA . HIS A 1 105 ? -27.163 -0.099 -13.754 1.00 75.12 105 HIS A CA 1
ATOM 827 C C . HIS A 1 105 ? -28.469 -0.820 -14.082 1.00 75.12 105 HIS A C 1
ATOM 829 O O . HIS A 1 105 ? -29.491 -0.145 -14.120 1.00 75.12 105 HIS A O 1
ATOM 835 N N . GLU A 1 106 ? -28.488 -2.145 -14.284 1.00 76.31 106 GLU A N 1
ATOM 836 C CA . GLU A 1 106 ? -29.675 -2.912 -14.707 1.00 76.31 106 GLU A CA 1
ATOM 837 C C . GLU A 1 106 ? -30.869 -2.799 -13.729 1.00 76.31 106 GLU A C 1
ATOM 839 O O . GLU A 1 106 ? -32.025 -2.821 -14.151 1.00 76.31 106 GLU A O 1
ATOM 844 N N . GLY A 1 107 ? -30.613 -2.525 -12.444 1.00 69.56 107 GLY A N 1
ATOM 845 C CA . GLY A 1 107 ? -31.645 -2.311 -11.415 1.00 69.56 107 GLY A CA 1
ATOM 846 C C . GLY A 1 107 ? -31.914 -0.851 -11.021 1.00 69.56 107 GLY A C 1
ATOM 847 O O . GLY A 1 107 ? -32.875 -0.580 -10.294 1.00 69.56 107 GLY A O 1
ATOM 848 N N . LEU A 1 108 ? -31.092 0.094 -11.488 1.00 69.44 108 LEU A N 1
ATOM 849 C CA . LEU A 1 108 ? -31.195 1.511 -11.139 1.00 69.44 108 LEU A CA 1
ATOM 850 C C . LEU A 1 108 ? -32.115 2.218 -12.141 1.00 69.44 108 LEU A C 1
ATOM 852 O O . LEU A 1 108 ? -31.725 2.459 -13.280 1.00 69.44 108 LEU A O 1
ATOM 856 N N . SER A 1 109 ? -33.342 2.528 -11.716 1.00 64.56 109 SER A N 1
ATOM 857 C CA . SER A 1 109 ? -34.187 3.507 -12.405 1.00 64.56 109 SER A CA 1
ATOM 858 C C . SER A 1 109 ? -33.881 4.875 -11.806 1.00 64.56 109 SER A C 1
ATOM 860 O O . SER A 1 109 ? -34.019 5.049 -10.597 1.00 64.56 109 SER A O 1
ATOM 862 N N . LEU A 1 110 ? -33.428 5.818 -12.633 1.00 66.75 110 LEU A N 1
ATOM 863 C CA . LEU A 1 110 ? -33.183 7.208 -12.229 1.00 66.75 110 LEU A CA 1
ATOM 864 C C . LEU A 1 110 ? -34.477 8.034 -12.180 1.00 66.75 110 LEU A C 1
ATOM 866 O O . LEU A 1 110 ? -34.416 9.245 -11.978 1.00 66.75 110 LEU A O 1
ATOM 870 N N . GLU A 1 111 ? -35.643 7.404 -12.367 1.00 67.31 111 GLU A N 1
ATOM 871 C CA . GLU A 1 111 ? -36.907 8.084 -12.121 1.00 67.31 111 GLU A CA 1
ATOM 872 C C . GLU A 1 111 ? -36.991 8.512 -10.648 1.00 67.31 111 GLU A C 1
ATOM 874 O O . GLU A 1 111 ? -36.830 7.680 -9.745 1.00 67.31 111 GLU A O 1
ATOM 879 N N . PRO A 1 112 ? -37.231 9.807 -10.382 1.00 57.94 112 PRO A N 1
ATOM 880 C CA . PRO A 1 112 ? -37.232 10.350 -9.036 1.00 57.94 112 PRO A CA 1
ATOM 881 C C . PRO A 1 112 ? -38.562 10.026 -8.349 1.00 57.94 112 PRO A C 1
ATOM 883 O O . PRO A 1 112 ? -39.388 10.914 -8.209 1.00 57.94 112 PRO A O 1
ATOM 886 N N . SER A 1 113 ? -38.799 8.757 -7.995 1.00 56.16 113 SER A N 1
ATOM 887 C CA . SER A 1 113 ? -39.807 8.328 -7.004 1.00 56.16 113 SER A CA 1
ATOM 888 C C . SER A 1 113 ? -39.938 6.802 -6.945 1.00 56.16 113 SER A C 1
ATOM 890 O O . SER A 1 113 ? -40.981 6.231 -7.254 1.00 56.16 113 SER A O 1
ATOM 892 N N . ARG A 1 114 ? -38.888 6.095 -6.515 1.00 57.84 114 ARG A N 1
ATOM 893 C CA . ARG A 1 114 ? -39.110 4.775 -5.905 1.00 57.84 114 ARG A CA 1
ATOM 894 C C . ARG A 1 114 ? -39.304 4.972 -4.407 1.00 57.84 114 ARG A C 1
ATOM 896 O O . ARG A 1 114 ? -38.412 5.489 -3.742 1.00 57.84 114 ARG A O 1
ATOM 903 N N . GLU A 1 115 ? -40.451 4.535 -3.896 1.00 61.34 115 GLU A N 1
ATOM 904 C CA . GLU A 1 115 ? -40.801 4.542 -2.465 1.00 61.34 115 GLU A CA 1
ATOM 905 C C . GLU A 1 115 ? -39.817 3.712 -1.605 1.00 61.34 115 GLU A C 1
ATOM 907 O O . GLU A 1 115 ? -39.738 3.912 -0.398 1.00 61.34 115 GLU A O 1
ATOM 912 N N . ASP A 1 116 ? -38.996 2.862 -2.240 1.00 60.12 116 ASP A N 1
ATOM 913 C CA . ASP A 1 116 ? -37.915 2.066 -1.633 1.00 60.12 116 ASP A CA 1
ATOM 914 C C . ASP A 1 116 ? -36.524 2.738 -1.677 1.00 60.12 116 ASP A C 1
ATOM 916 O O . ASP A 1 116 ? -35.503 2.100 -1.397 1.00 60.12 116 ASP A O 1
ATOM 920 N N . ALA A 1 117 ? -36.429 4.015 -2.065 1.00 65.00 117 ALA A N 1
ATOM 921 C CA . ALA A 1 117 ? -35.163 4.738 -1.990 1.00 65.00 117 ALA A CA 1
ATOM 922 C C . ALA A 1 117 ? -34.733 4.852 -0.514 1.00 65.00 117 ALA A C 1
ATOM 924 O O . ALA A 1 117 ? -35.529 5.305 0.311 1.00 65.00 117 ALA A O 1
ATOM 925 N N . PRO A 1 118 ? -33.497 4.462 -0.143 1.00 70.12 118 PRO A N 1
ATOM 926 C CA . PRO A 1 118 ? -33.042 4.558 1.235 1.00 70.12 118 PRO A CA 1
ATOM 927 C C . PRO A 1 118 ? -33.079 6.021 1.673 1.00 70.12 118 PRO A C 1
ATOM 929 O O . PRO A 1 118 ? -32.232 6.825 1.282 1.00 70.12 118 PRO A O 1
ATOM 932 N N . THR A 1 119 ? -34.074 6.359 2.491 1.00 79.06 119 THR A N 1
ATOM 933 C CA . THR A 1 119 ? -34.245 7.693 3.060 1.00 79.06 119 THR A CA 1
ATOM 934 C C . THR A 1 119 ? -32.960 8.093 3.774 1.00 79.06 119 THR A C 1
ATOM 936 O O . THR A 1 119 ? -32.313 7.254 4.410 1.00 79.06 119 THR A O 1
ATOM 939 N N . GLU A 1 120 ? -32.584 9.368 3.717 1.00 83.38 120 GLU A N 1
ATOM 940 C CA . GLU A 1 120 ? -31.382 9.880 4.389 1.00 83.38 120 GLU A CA 1
ATOM 941 C C . GLU A 1 120 ? -31.335 9.486 5.878 1.00 83.38 120 GLU A C 1
ATOM 943 O O . GLU A 1 120 ? -30.277 9.169 6.427 1.00 83.38 120 GLU A O 1
ATOM 948 N N . GLU A 1 121 ? -32.502 9.389 6.515 1.00 84.62 121 GLU A N 1
ATOM 949 C CA . GLU A 1 121 ? -32.672 8.899 7.881 1.00 84.62 121 GLU A CA 1
ATOM 950 C C . GLU A 1 121 ? -32.208 7.440 8.054 1.00 84.62 121 GLU A C 1
ATOM 952 O O . GLU A 1 121 ? -31.428 7.146 8.959 1.00 84.62 121 GLU A O 1
ATOM 957 N N . SER A 1 122 ? -32.570 6.530 7.144 1.00 88.12 122 SER A N 1
ATOM 958 C CA . SER A 1 122 ? -32.108 5.131 7.175 1.00 88.12 122 SER A CA 1
ATOM 959 C C . SER A 1 122 ? -30.586 5.020 7.017 1.00 88.12 122 SER A C 1
ATOM 961 O O . SER A 1 122 ? -29.928 4.257 7.733 1.00 88.12 122 SER A O 1
ATOM 963 N N . LEU A 1 123 ? -29.993 5.858 6.157 1.00 91.19 123 LEU A N 1
ATOM 964 C CA . LEU A 1 123 ? -28.547 5.921 5.965 1.00 91.19 123 LEU A CA 1
ATOM 965 C C . LEU A 1 123 ? -27.839 6.456 7.209 1.00 91.19 123 LEU A C 1
ATOM 967 O O . LEU A 1 123 ? -26.786 5.937 7.588 1.00 91.19 123 LEU A O 1
ATOM 971 N N . THR A 1 124 ? -28.387 7.480 7.866 1.00 92.25 124 THR A N 1
ATOM 972 C CA . THR A 1 124 ? -27.799 8.005 9.107 1.00 92.25 124 THR A CA 1
ATOM 973 C C . THR A 1 124 ? -27.883 6.991 10.245 1.00 92.25 124 THR A C 1
ATOM 975 O O . THR A 1 124 ? -26.874 6.784 10.924 1.00 92.25 124 THR A O 1
ATOM 978 N N . LEU A 1 125 ? -29.005 6.278 10.387 1.00 93.75 125 LEU A N 1
ATOM 979 C CA . LEU A 1 125 ? -29.151 5.184 11.351 1.00 93.75 125 LEU A CA 1
ATOM 980 C C . LEU A 1 125 ? -28.158 4.051 11.078 1.00 93.75 125 LEU A C 1
ATOM 982 O O . LEU A 1 125 ? -27.489 3.574 11.995 1.00 93.75 125 LEU A O 1
ATOM 986 N N . GLN A 1 126 ? -27.985 3.651 9.818 1.00 94.00 126 GLN A N 1
ATOM 987 C CA . GLN A 1 126 ? -27.028 2.605 9.463 1.00 94.00 126 GLN A CA 1
ATOM 988 C C . GLN A 1 126 ? -25.578 3.049 9.683 1.00 94.00 126 GLN A C 1
ATOM 990 O O . GLN A 1 126 ? -24.764 2.271 10.183 1.00 94.00 126 GLN A O 1
ATOM 995 N N . ARG A 1 127 ? -25.246 4.312 9.394 1.00 95.31 127 ARG A N 1
ATOM 996 C CA . ARG A 1 127 ? -23.934 4.896 9.718 1.00 95.31 127 ARG A CA 1
ATOM 997 C C . ARG A 1 127 ? -23.695 4.935 11.224 1.00 95.31 127 ARG A C 1
ATOM 999 O O . ARG A 1 127 ? -22.582 4.646 11.660 1.00 95.31 127 ARG A O 1
ATOM 1006 N N . GLN A 1 128 ? -24.713 5.258 12.019 1.00 96.38 128 GLN A N 1
ATOM 1007 C CA . GLN A 1 128 ? -24.622 5.215 13.475 1.00 96.38 128 GLN A CA 1
ATOM 1008 C C . GLN A 1 128 ? -24.394 3.782 13.960 1.00 96.38 128 GLN A C 1
ATOM 1010 O O . GLN A 1 128 ? -23.446 3.541 14.700 1.00 96.38 128 GLN A O 1
ATOM 1015 N N . LYS A 1 129 ? -25.169 2.814 13.459 1.00 96.69 129 LYS A N 1
ATOM 1016 C CA . LYS A 1 129 ? -24.983 1.391 13.769 1.00 96.69 129 LYS A CA 1
ATOM 1017 C C . LYS A 1 129 ? -23.569 0.922 13.427 1.00 96.69 129 LYS A C 1
ATOM 1019 O O . LYS A 1 129 ? -22.940 0.261 14.239 1.00 96.69 129 LYS A O 1
ATOM 1024 N N . LEU A 1 130 ? -23.041 1.314 12.269 1.00 97.31 130 LEU A N 1
ATOM 1025 C CA . LEU A 1 130 ? -21.679 0.990 11.841 1.00 97.31 130 LEU A CA 1
ATOM 1026 C C . LEU A 1 130 ? -20.625 1.601 12.784 1.00 97.31 130 LEU A C 1
ATOM 1028 O O . LEU A 1 130 ? -19.638 0.954 13.128 1.00 97.31 130 LEU A O 1
ATOM 1032 N N . ARG A 1 131 ? -20.820 2.844 13.237 1.00 96.81 131 ARG A N 1
ATOM 1033 C CA . ARG A 1 131 ? -19.918 3.478 14.215 1.00 96.81 131 ARG A CA 1
ATOM 1034 C C . ARG A 1 131 ? -19.921 2.731 15.543 1.00 96.81 131 ARG A C 1
ATOM 1036 O O . ARG A 1 131 ? -18.844 2.449 16.066 1.00 96.81 131 ARG A O 1
ATOM 1043 N N . GLU A 1 132 ? -21.098 2.363 16.042 1.00 97.75 132 GLU A N 1
ATOM 1044 C CA . GLU A 1 132 ? -21.215 1.596 17.283 1.00 97.75 132 GLU A CA 1
ATOM 1045 C C . GLU A 1 132 ? -20.616 0.192 17.144 1.00 97.75 132 GLU A C 1
ATOM 1047 O O . GLU A 1 132 ? -19.880 -0.244 18.027 1.00 97.75 132 GLU A O 1
ATOM 1052 N N . THR A 1 133 ? -20.816 -0.497 16.013 1.00 97.06 133 THR A N 1
ATOM 1053 C CA . THR A 1 133 ? -20.201 -1.816 15.791 1.00 97.06 133 THR A CA 1
ATOM 1054 C C . THR A 1 133 ? -18.683 -1.730 15.668 1.00 97.06 133 THR A C 1
ATOM 1056 O O . THR A 1 133 ? -17.984 -2.570 16.229 1.00 97.06 133 THR A O 1
ATOM 1059 N N . LYS A 1 134 ? -18.138 -0.699 15.008 1.00 97.00 134 LYS A N 1
ATOM 1060 C CA . LYS A 1 134 ? -16.684 -0.464 14.964 1.00 97.00 134 LYS A CA 1
ATOM 1061 C C . LYS A 1 134 ? -16.111 -0.154 16.345 1.00 97.00 134 LYS A C 1
ATOM 1063 O O . LYS A 1 134 ? -15.043 -0.661 16.684 1.00 97.00 134 LYS A O 1
ATOM 1068 N N . LYS A 1 135 ? -16.815 0.650 17.148 1.00 97.88 135 LYS A N 1
ATOM 1069 C CA . LYS A 1 135 ? -16.423 0.957 18.529 1.00 97.88 135 LYS A CA 1
ATOM 1070 C C . LYS A 1 135 ? -16.418 -0.305 19.392 1.00 97.88 135 LYS A C 1
ATOM 1072 O O . LYS A 1 135 ? -15.440 -0.544 20.093 1.00 97.88 135 LYS A O 1
ATOM 1077 N N . LEU A 1 136 ? -17.464 -1.127 19.291 1.00 97.75 136 LEU A N 1
ATOM 1078 C CA . LEU A 1 136 ? -17.550 -2.412 19.982 1.00 97.75 136 LEU A CA 1
ATOM 1079 C C . LEU A 1 136 ? -16.418 -3.344 19.554 1.00 97.75 136 LEU A C 1
ATOM 1081 O O . LEU A 1 136 ? -15.755 -3.901 20.419 1.00 97.75 136 LEU A O 1
ATOM 1085 N N . ASN A 1 137 ? -16.151 -3.470 18.251 1.00 97.19 137 ASN A N 1
ATOM 1086 C CA . ASN A 1 137 ? -15.074 -4.323 17.749 1.00 97.19 137 ASN A CA 1
ATOM 1087 C C . ASN A 1 137 ? -13.713 -3.891 18.325 1.00 97.19 137 ASN A C 1
ATOM 1089 O O . ASN A 1 137 ? -12.994 -4.713 18.880 1.00 97.19 137 ASN A O 1
ATOM 1093 N N . ARG A 1 138 ? -13.410 -2.586 18.339 1.00 97.75 138 ARG A N 1
ATOM 1094 C CA . ARG A 1 138 ? -12.185 -2.075 18.976 1.00 97.75 138 ARG A CA 1
ATOM 1095 C C . ARG A 1 138 ? -12.091 -2.463 20.457 1.00 97.75 138 ARG A C 1
ATOM 1097 O O . ARG A 1 138 ? -11.040 -2.923 20.894 1.00 97.75 138 ARG A O 1
ATOM 1104 N N . LEU A 1 139 ? -13.171 -2.301 21.221 1.00 97.88 139 LEU A N 1
ATOM 1105 C CA . LEU A 1 139 ? -13.188 -2.680 22.638 1.00 97.88 139 LEU A CA 1
ATOM 1106 C C . LEU A 1 139 ? -13.022 -4.191 22.827 1.00 97.88 139 LEU A C 1
ATOM 1108 O O . LEU A 1 139 ? -12.242 -4.614 23.671 1.00 97.88 139 LEU A O 1
ATOM 1112 N N . LEU A 1 140 ? -13.687 -5.001 22.003 1.00 97.88 140 LEU A N 1
ATOM 1113 C CA . LEU A 1 140 ? -13.563 -6.455 22.039 1.00 97.88 140 LEU A CA 1
ATOM 1114 C C . LEU A 1 140 ? -12.128 -6.887 21.737 1.00 97.88 140 LEU A C 1
ATOM 1116 O O . LEU A 1 140 ? -11.586 -7.702 22.470 1.00 97.88 140 LEU A O 1
ATOM 1120 N N . THR A 1 141 ? -11.476 -6.304 20.726 1.00 97.56 141 THR A N 1
ATOM 1121 C CA . THR A 1 141 ? -10.068 -6.617 20.424 1.00 97.56 141 THR A CA 1
ATOM 1122 C C . THR A 1 141 ? -9.130 -6.243 21.571 1.00 97.56 141 THR A C 1
ATOM 1124 O O . THR A 1 141 ? -8.206 -6.995 21.870 1.00 97.56 141 THR A O 1
ATOM 1127 N N . GLN A 1 142 ? -9.393 -5.128 22.263 1.00 97.88 142 GLN A N 1
ATOM 1128 C CA . GLN A 1 142 ? -8.626 -4.722 23.439 1.00 97.88 142 GLN A CA 1
ATOM 1129 C C . GLN A 1 142 ? -8.823 -5.696 24.610 1.00 97.88 142 GLN A C 1
ATOM 1131 O O . GLN A 1 142 ? -7.848 -6.076 25.257 1.00 97.88 142 GLN A O 1
ATOM 1136 N N . GLU A 1 143 ? -10.059 -6.124 24.873 1.00 96.56 143 GLU A N 1
ATOM 1137 C CA . GLU A 1 143 ? -10.357 -7.105 25.922 1.00 96.56 143 GLU A CA 1
ATOM 1138 C C . GLU A 1 143 ? -9.818 -8.497 25.580 1.00 96.56 143 GLU A C 1
ATOM 1140 O O . GLU A 1 143 ? -9.281 -9.166 26.456 1.00 96.56 143 GLU A O 1
ATOM 1145 N N . CYS A 1 144 ? -9.873 -8.926 24.316 1.00 97.19 144 CYS A N 1
ATOM 1146 C CA . CYS A 1 144 ? -9.212 -10.150 23.861 1.00 97.19 144 CYS A CA 1
ATOM 1147 C C . CYS A 1 144 ? -7.705 -10.084 24.117 1.00 97.19 144 CYS A C 1
ATOM 1149 O O . CYS A 1 144 ? -7.178 -10.974 24.773 1.00 97.19 144 CYS A O 1
ATOM 1151 N N . ALA A 1 145 ? -7.034 -8.997 23.723 1.00 97.25 145 ALA A N 1
ATOM 1152 C CA . ALA A 1 145 ? -5.606 -8.821 23.985 1.00 97.25 145 ALA A CA 1
ATOM 1153 C C . ALA A 1 145 ? -5.279 -8.827 25.492 1.00 97.25 145 ALA A C 1
ATOM 1155 O O . ALA A 1 145 ? -4.289 -9.422 25.923 1.00 97.25 145 ALA A O 1
ATOM 1156 N N . ARG A 1 146 ? -6.132 -8.209 26.322 1.00 97.25 146 ARG A N 1
ATOM 1157 C CA . ARG A 1 146 ? -5.995 -8.238 27.784 1.00 97.25 146 ARG A CA 1
ATOM 1158 C C . ARG A 1 146 ? -6.175 -9.649 28.343 1.00 97.25 146 ARG A C 1
ATOM 1160 O O . ARG A 1 146 ? -5.380 -10.077 29.178 1.00 97.25 146 ARG A O 1
ATOM 1167 N N . ASN A 1 147 ? -7.201 -10.365 27.893 1.00 96.75 147 ASN A N 1
ATOM 1168 C CA . ASN A 1 147 ? -7.475 -11.737 28.305 1.00 96.75 147 ASN A CA 1
ATOM 1169 C C . ASN A 1 147 ? -6.349 -12.677 27.872 1.00 96.75 147 ASN A C 1
ATOM 1171 O O . ASN A 1 147 ? -5.936 -13.509 28.671 1.00 96.75 147 ASN A O 1
ATOM 1175 N N . ASP A 1 148 ? -5.792 -12.504 26.676 1.00 97.31 148 ASP A N 1
ATOM 1176 C CA . ASP A 1 148 ? -4.648 -13.276 26.190 1.00 97.31 148 ASP A CA 1
ATOM 1177 C C . ASP A 1 148 ? -3.398 -13.032 27.043 1.00 97.31 148 ASP A C 1
ATOM 1179 O O . ASP A 1 148 ? -2.700 -13.984 27.397 1.00 97.31 148 ASP A O 1
ATOM 1183 N N . ALA A 1 149 ? -3.151 -11.786 27.461 1.00 95.38 149 ALA A N 1
ATOM 1184 C CA . ALA A 1 149 ? -2.072 -11.460 28.393 1.00 95.38 149 ALA A CA 1
ATOM 1185 C C . ALA A 1 149 ? -2.292 -12.079 29.786 1.00 95.38 149 ALA A C 1
ATOM 1187 O O . ALA A 1 149 ? -1.358 -12.595 30.396 1.00 95.38 149 ALA A O 1
ATOM 1188 N N . VAL A 1 150 ? -3.522 -12.083 30.304 1.00 95.44 150 VAL A N 1
ATOM 1189 C CA . VAL A 1 150 ? -3.835 -12.758 31.577 1.00 95.44 150 VAL A CA 1
ATOM 1190 C C . VAL A 1 150 ? -3.714 -14.277 31.432 1.00 95.44 150 VAL A C 1
ATOM 1192 O O . VAL A 1 150 ? -3.183 -14.945 32.316 1.00 95.44 150 VAL A O 1
ATOM 1195 N N . LEU A 1 151 ? -4.153 -14.851 30.313 1.00 95.44 151 LEU A N 1
ATOM 1196 C CA . LEU A 1 151 ? -4.019 -16.279 30.042 1.00 95.44 151 LEU A CA 1
ATOM 1197 C C . LEU A 1 151 ? -2.556 -16.688 29.889 1.00 95.44 151 LEU A C 1
ATOM 1199 O O . LEU A 1 151 ? -2.191 -17.757 30.372 1.00 95.44 151 LEU A O 1
ATOM 1203 N N . SER A 1 152 ? -1.706 -15.870 29.266 1.00 92.56 152 SER A N 1
ATOM 1204 C CA . SER A 1 152 ? -0.268 -16.141 29.190 1.00 92.56 152 SER A CA 1
ATOM 1205 C C . SER A 1 152 ? 0.385 -16.088 30.575 1.00 92.56 152 SER A C 1
ATOM 1207 O O . SER A 1 152 ? 1.174 -16.976 30.900 1.00 92.56 152 SER A O 1
ATOM 1209 N N . GLN A 1 153 ? -0.025 -15.147 31.435 1.00 89.00 153 GLN A N 1
ATOM 1210 C CA . GLN A 1 153 ? 0.391 -15.086 32.843 1.00 89.00 153 GLN A CA 1
ATOM 1211 C C . GLN A 1 153 ? -0.052 -16.324 33.630 1.00 89.00 153 GLN A C 1
ATOM 1213 O O . GLN A 1 153 ? 0.750 -16.958 34.310 1.00 89.00 153 GLN A O 1
ATOM 1218 N N . LEU A 1 154 ? -1.318 -16.728 33.518 1.00 90.56 154 LEU A N 1
ATOM 1219 C CA . LEU A 1 154 ? -1.812 -17.921 34.205 1.00 90.56 154 LEU A CA 1
ATOM 1220 C C . LEU A 1 154 ? -1.134 -19.189 33.676 1.00 90.56 154 LEU A C 1
ATOM 1222 O O . LEU A 1 154 ? -0.755 -20.057 34.459 1.00 90.56 154 LEU A O 1
ATOM 1226 N N . ARG A 1 155 ? -0.917 -19.294 32.359 1.00 89.06 155 ARG A N 1
ATOM 1227 C CA . ARG A 1 155 ? -0.183 -20.412 31.750 1.00 89.06 155 ARG A CA 1
ATOM 1228 C C . ARG A 1 155 ? 1.264 -20.460 32.222 1.00 89.06 155 ARG A C 1
ATOM 1230 O O . ARG A 1 155 ? 1.740 -21.557 32.491 1.00 89.06 155 ARG A O 1
ATOM 1237 N N . SER A 1 156 ? 1.949 -19.327 32.378 1.00 86.31 156 SER A N 1
ATOM 1238 C CA . SER A 1 156 ? 3.318 -19.309 32.907 1.00 86.31 156 SER A CA 1
ATOM 1239 C C . SER A 1 156 ? 3.362 -19.710 34.390 1.00 86.31 156 SER A C 1
ATOM 1241 O O . SER A 1 156 ? 4.202 -20.522 34.785 1.00 86.31 156 SER A O 1
ATOM 1243 N N . MET A 1 157 ? 2.397 -19.268 35.204 1.00 82.56 157 MET A N 1
ATOM 1244 C CA . MET A 1 157 ? 2.241 -19.721 36.597 1.00 82.56 157 MET A CA 1
ATOM 1245 C C . MET A 1 157 ? 1.932 -21.228 36.695 1.00 82.56 157 MET A C 1
ATOM 1247 O O . MET A 1 157 ? 2.452 -21.935 37.558 1.00 82.56 157 MET A O 1
ATOM 1251 N N . VAL A 1 158 ? 1.116 -21.768 35.789 1.00 82.94 158 VAL A N 1
ATOM 1252 C CA . VAL A 1 158 ? 0.809 -23.209 35.748 1.00 82.94 158 VAL A CA 1
ATOM 1253 C C . VAL A 1 158 ? 1.978 -24.032 35.178 1.00 82.94 158 VAL A C 1
ATOM 1255 O O . VAL A 1 158 ? 2.239 -25.143 35.633 1.00 82.94 158 VAL A O 1
ATOM 1258 N N . ALA A 1 159 ? 2.730 -23.512 34.207 1.00 76.00 159 ALA A N 1
ATOM 1259 C CA . ALA A 1 159 ? 3.899 -24.194 33.650 1.00 76.00 159 ALA A CA 1
ATOM 1260 C C . ALA A 1 159 ? 5.044 -24.287 34.671 1.00 76.00 159 ALA A C 1
ATOM 1262 O O . ALA A 1 159 ? 5.643 -25.352 34.831 1.00 76.00 159 ALA A O 1
ATOM 1263 N N . THR A 1 160 ? 5.298 -23.210 35.421 1.00 68.88 160 THR A N 1
ATOM 1264 C CA . THR A 1 160 ? 6.300 -23.194 36.502 1.00 68.88 160 THR A CA 1
ATOM 1265 C C . THR A 1 160 ? 5.959 -24.171 37.630 1.00 68.88 160 THR A C 1
ATOM 1267 O O . THR A 1 160 ? 6.852 -24.821 38.169 1.00 68.88 160 THR A O 1
ATOM 1270 N N . THR A 1 161 ? 4.674 -24.356 37.951 1.00 64.62 161 THR A N 1
ATOM 1271 C CA . THR A 1 161 ? 4.248 -25.361 38.942 1.00 64.62 161 THR A CA 1
ATOM 1272 C C . THR A 1 161 ? 4.389 -26.802 38.434 1.00 64.62 161 THR A C 1
ATOM 1274 O O . THR A 1 161 ? 4.818 -27.663 39.200 1.00 64.62 161 THR A O 1
ATOM 1277 N N . LYS A 1 162 ? 4.122 -27.085 37.148 1.00 63.09 162 LYS A N 1
ATOM 1278 C CA . LYS A 1 162 ? 4.334 -28.426 36.562 1.00 63.09 162 LYS A CA 1
ATOM 1279 C C . LYS A 1 162 ? 5.812 -28.806 36.437 1.00 63.09 162 LYS A C 1
ATOM 1281 O O . LYS A 1 162 ? 6.154 -29.947 36.744 1.00 63.09 162 LYS A O 1
ATOM 1286 N N . HIS A 1 163 ? 6.688 -27.877 36.048 1.00 54.94 163 HIS A N 1
ATOM 1287 C CA . HIS A 1 163 ? 8.126 -28.146 35.899 1.00 54.94 163 HIS A CA 1
ATOM 1288 C C . HIS A 1 163 ? 8.790 -28.573 37.225 1.00 54.94 163 HIS A C 1
ATOM 1290 O O . HIS A 1 163 ? 9.725 -29.366 37.223 1.00 54.94 163 HIS A O 1
ATOM 1296 N N . ASN A 1 164 ? 8.262 -28.137 38.374 1.00 56.31 164 ASN A N 1
ATOM 1297 C CA . ASN A 1 164 ? 8.736 -28.587 39.689 1.00 56.31 164 ASN A CA 1
ATOM 1298 C C . ASN A 1 164 ? 8.207 -29.967 40.125 1.00 56.31 164 ASN A C 1
ATOM 1300 O O . ASN A 1 164 ? 8.684 -30.501 41.121 1.00 56.31 164 ASN A O 1
ATOM 1304 N N . SER A 1 165 ? 7.239 -30.548 39.408 1.00 51.31 165 SER A N 1
ATOM 1305 C CA . SER A 1 165 ? 6.673 -31.873 39.715 1.00 51.31 165 SER A CA 1
ATOM 1306 C C . SER A 1 165 ? 7.339 -33.030 38.959 1.00 51.31 165 SER A C 1
ATOM 1308 O O . SER A 1 165 ? 7.046 -34.188 39.243 1.00 51.31 165 SER A O 1
ATOM 1310 N N . HIS A 1 166 ? 8.248 -32.738 38.022 1.00 41.19 166 HIS A N 1
ATOM 1311 C CA . HIS A 1 166 ? 8.979 -33.747 37.256 1.00 41.19 166 HIS A CA 1
ATOM 1312 C C . HIS A 1 166 ? 10.482 -33.634 37.523 1.00 41.19 166 HIS A C 1
ATOM 1314 O O . HIS A 1 166 ? 11.251 -33.068 36.751 1.00 41.19 166 HIS A O 1
ATOM 1320 N N . GLY A 1 167 ? 10.897 -34.151 38.677 1.00 41.28 167 GLY A N 1
ATOM 1321 C CA . GLY A 1 167 ? 12.300 -34.417 38.943 1.00 41.28 167 GLY A CA 1
ATOM 1322 C C . GLY A 1 167 ? 12.727 -35.731 38.291 1.00 41.28 167 GLY A C 1
ATOM 1323 O O . GLY A 1 167 ? 12.178 -36.778 38.632 1.00 41.28 167 GLY A O 1
ATOM 1324 N N . THR A 1 168 ? 13.794 -35.650 37.485 1.00 35.34 168 THR A N 1
ATOM 1325 C CA . THR A 1 168 ? 14.770 -36.705 37.112 1.00 35.34 168 THR A CA 1
ATOM 1326 C C . THR A 1 168 ? 14.649 -37.284 35.688 1.00 35.34 168 THR A C 1
ATOM 1328 O O . THR A 1 168 ? 13.941 -38.257 35.479 1.00 35.34 168 THR A O 1
ATOM 1331 N N . SER A 1 169 ? 15.396 -36.738 34.709 1.00 38.56 169 SER A N 1
ATOM 1332 C CA . SER A 1 169 ? 16.705 -37.271 34.251 1.00 38.56 169 SER A CA 1
ATOM 1333 C C . SER A 1 169 ? 17.156 -36.709 32.882 1.00 38.56 169 SER A C 1
ATOM 1335 O O . SER A 1 169 ? 16.474 -36.910 31.888 1.00 38.56 169 SER A O 1
ATOM 1337 N N . SER A 1 170 ? 18.361 -36.120 32.864 1.00 32.47 170 SER A N 1
ATOM 1338 C CA . SER A 1 170 ? 19.396 -36.154 31.805 1.00 32.47 170 SER A CA 1
ATOM 1339 C C . SER A 1 170 ? 19.112 -35.666 30.366 1.00 32.47 170 SER A C 1
ATOM 1341 O O . SER A 1 170 ? 18.287 -36.230 29.659 1.00 32.47 170 SER A O 1
ATOM 1343 N N . GLY A 1 171 ? 19.976 -34.759 29.874 1.00 28.36 171 GLY A N 1
ATOM 1344 C CA . GLY A 1 171 ? 20.509 -34.868 28.505 1.00 28.36 171 GLY A CA 1
ATOM 1345 C C . GLY A 1 171 ? 20.481 -33.628 27.600 1.00 28.36 171 GLY A C 1
ATOM 1346 O O . GLY A 1 171 ? 19.517 -33.412 26.885 1.00 28.36 171 GLY A O 1
ATOM 1347 N N . SER A 1 172 ? 21.635 -32.953 27.513 1.00 28.44 172 SER A N 1
ATOM 1348 C CA . SER A 1 172 ? 22.180 -32.285 26.313 1.00 28.44 172 SER A CA 1
ATOM 1349 C C . SER A 1 172 ? 21.636 -30.920 25.850 1.00 28.44 172 SER A C 1
ATOM 1351 O O . SER A 1 172 ? 20.607 -30.806 25.197 1.00 28.44 172 SER A O 1
ATOM 1353 N N . MET A 1 173 ? 22.460 -29.896 26.103 1.00 35.22 173 MET A N 1
ATOM 1354 C CA . MET A 1 173 ? 23.005 -28.939 25.123 1.00 35.22 173 MET A CA 1
ATOM 1355 C C . MET A 1 173 ? 22.263 -28.835 23.772 1.00 35.22 173 MET A C 1
ATOM 1357 O O . MET A 1 173 ? 22.398 -29.727 22.938 1.00 35.22 173 MET A O 1
ATOM 1361 N N . ASN A 1 174 ? 21.638 -27.688 23.487 1.00 29.33 174 ASN A N 1
ATOM 1362 C CA . ASN A 1 174 ? 22.174 -26.799 22.454 1.00 29.33 174 ASN A CA 1
ATOM 1363 C C . ASN A 1 174 ? 21.651 -25.365 22.615 1.00 29.33 174 ASN A C 1
ATOM 1365 O O . ASN A 1 174 ? 20.494 -25.132 22.958 1.00 29.33 174 ASN A O 1
ATOM 1369 N N . ALA A 1 175 ? 22.555 -24.422 22.387 1.00 37.06 175 ALA A N 1
ATOM 1370 C CA . ALA A 1 175 ? 22.329 -22.992 22.435 1.00 37.06 175 ALA A CA 1
ATOM 1371 C C . ALA A 1 175 ? 21.616 -22.492 21.171 1.00 37.06 175 ALA A C 1
ATOM 1373 O O . ALA A 1 175 ? 21.802 -23.040 20.086 1.00 37.06 175 ALA A O 1
ATOM 1374 N N . GLY A 1 176 ? 20.882 -21.388 21.319 1.00 28.95 176 GLY A N 1
ATOM 1375 C CA . GLY A 1 176 ? 20.456 -20.547 20.205 1.00 28.95 176 GLY A CA 1
ATOM 1376 C C . GLY A 1 176 ? 19.029 -20.044 20.354 1.00 28.95 176 GLY A C 1
ATOM 1377 O O . GLY A 1 176 ? 18.111 -20.702 19.889 1.00 28.95 176 GLY A O 1
ATOM 1378 N N . VAL A 1 177 ? 18.860 -18.899 21.021 1.00 32.28 177 VAL A N 1
ATOM 1379 C CA . VAL A 1 177 ? 18.180 -17.684 20.517 1.00 32.28 177 VAL A CA 1
ATOM 1380 C C . VAL A 1 177 ? 18.096 -16.683 21.685 1.00 32.28 177 VAL A C 1
ATOM 1382 O O . VAL A 1 177 ? 17.467 -16.986 22.700 1.00 32.28 177 VAL A O 1
ATOM 1385 N N . PRO A 1 178 ? 18.711 -15.490 21.579 1.00 39.53 178 PRO A N 1
ATOM 1386 C CA . PRO A 1 178 ? 18.477 -14.397 22.505 1.00 39.53 178 PRO A CA 1
ATOM 1387 C C . PRO A 1 178 ? 17.285 -13.585 21.988 1.00 39.53 178 PRO A C 1
ATOM 1389 O O . PRO A 1 178 ? 17.418 -12.798 21.057 1.00 39.53 178 PRO A O 1
ATOM 1392 N N . SER A 1 179 ? 16.102 -13.775 22.565 1.00 34.84 179 SER A N 1
ATOM 1393 C CA . SER A 1 179 ? 14.970 -12.877 22.317 1.00 34.84 179 SER A CA 1
ATOM 1394 C C . SER A 1 179 ? 14.988 -11.749 23.347 1.00 34.84 179 SER A C 1
ATOM 1396 O O . SER A 1 179 ? 14.558 -11.894 24.490 1.00 34.84 179 SER A O 1
ATOM 1398 N N . THR A 1 180 ? 15.606 -10.667 22.889 1.00 29.67 180 THR A N 1
ATOM 1399 C CA . THR A 1 180 ? 15.461 -9.252 23.234 1.00 29.67 180 THR A CA 1
ATOM 1400 C C . THR A 1 180 ? 14.284 -8.883 24.147 1.00 29.67 180 THR A C 1
ATOM 1402 O O . THR A 1 180 ? 13.118 -9.019 23.799 1.00 29.67 180 THR A O 1
ATOM 1405 N N . SER A 1 181 ? 14.662 -8.346 25.307 1.00 42.19 181 SER A N 1
ATOM 1406 C CA . SER A 1 181 ? 14.044 -7.257 26.074 1.00 42.19 181 SER A CA 1
ATOM 1407 C C . SER A 1 181 ? 12.743 -6.636 25.538 1.00 42.19 181 SER A C 1
ATOM 1409 O O . SER A 1 181 ? 12.786 -5.694 24.747 1.00 42.19 181 SER A O 1
ATOM 1411 N N . GLU A 1 182 ? 11.615 -7.027 26.129 1.00 30.31 182 GLU A N 1
ATOM 1412 C CA . GLU A 1 182 ? 10.440 -6.164 26.271 1.00 30.31 182 GLU A CA 1
ATOM 1413 C C . GLU A 1 182 ? 9.965 -6.199 27.731 1.00 30.31 182 GLU A C 1
ATOM 1415 O O . GLU A 1 182 ? 9.683 -7.259 28.283 1.00 30.31 182 GLU A O 1
ATOM 1420 N N . ALA A 1 183 ? 9.982 -5.013 28.349 1.00 32.47 183 ALA A N 1
ATOM 1421 C CA . ALA A 1 183 ? 9.425 -4.612 29.642 1.00 32.47 183 ALA A CA 1
ATOM 1422 C C . ALA A 1 183 ? 9.096 -5.734 30.650 1.00 32.47 183 ALA A C 1
ATOM 1424 O O . ALA A 1 183 ? 8.038 -6.361 30.597 1.00 32.47 183 ALA A O 1
ATOM 1425 N N . GLU A 1 184 ? 9.968 -5.890 31.651 1.00 37.91 184 GLU A N 1
ATOM 1426 C CA . GLU A 1 184 ? 9.716 -6.661 32.869 1.00 37.91 184 GLU A CA 1
ATOM 1427 C C . GLU A 1 184 ? 8.436 -6.176 33.575 1.00 37.91 184 GLU A C 1
ATOM 1429 O O . GLU A 1 184 ? 8.461 -5.327 34.466 1.00 37.91 184 GLU A O 1
ATOM 1434 N N . VAL A 1 185 ? 7.288 -6.765 33.240 1.00 46.47 185 VAL A N 1
ATOM 1435 C CA . VAL A 1 185 ? 6.213 -6.898 34.222 1.00 46.47 185 VAL A CA 1
ATOM 1436 C C . VAL A 1 185 ? 6.660 -8.024 35.137 1.00 46.47 185 VAL A C 1
ATOM 1438 O O . VAL A 1 185 ? 6.479 -9.207 34.854 1.00 46.47 185 VAL A O 1
ATOM 1441 N N . GLN A 1 186 ? 7.348 -7.642 36.206 1.00 47.94 186 GLN A N 1
ATOM 1442 C CA . GLN A 1 186 ? 7.848 -8.555 37.218 1.00 47.94 186 GLN A CA 1
ATOM 1443 C C . GLN A 1 186 ? 6.658 -9.177 37.957 1.00 47.94 186 GLN A C 1
ATOM 1445 O O . GLN A 1 186 ? 6.157 -8.650 38.948 1.00 47.94 186 GLN A O 1
ATOM 1450 N N . PHE A 1 187 ? 6.144 -10.285 37.425 1.00 53.38 187 PHE A N 1
ATOM 1451 C CA . PHE A 1 187 ? 5.080 -11.040 38.070 1.00 53.38 187 PHE A CA 1
ATOM 1452 C C . PHE A 1 187 ? 5.592 -11.641 39.385 1.00 53.38 187 PHE A C 1
ATOM 1454 O O . PHE A 1 187 ? 6.760 -12.037 39.469 1.00 53.38 187 PHE A O 1
ATOM 1461 N N . PRO A 1 188 ? 4.738 -11.748 40.420 1.00 61.56 188 PRO A N 1
ATOM 1462 C CA . PRO A 1 188 ? 5.114 -12.376 41.675 1.00 61.56 188 PRO A CA 1
ATOM 1463 C C . PRO A 1 188 ? 5.414 -13.853 41.420 1.00 61.56 188 PRO A C 1
ATOM 1465 O O . PRO A 1 188 ? 4.523 -14.685 41.255 1.00 61.56 188 PRO A O 1
ATOM 1468 N N . ASN A 1 189 ? 6.701 -14.174 41.367 1.00 66.31 189 ASN A N 1
ATOM 1469 C CA . ASN A 1 189 ? 7.178 -15.530 41.205 1.00 66.31 189 ASN A CA 1
ATOM 1470 C C . ASN A 1 189 ? 6.872 -16.321 42.488 1.00 66.31 189 ASN A C 1
ATOM 1472 O O . ASN A 1 189 ? 7.593 -16.244 43.483 1.00 66.31 189 ASN A O 1
ATOM 1476 N N . LEU A 1 190 ? 5.783 -17.093 42.464 1.00 69.00 190 LEU A N 1
ATOM 1477 C CA . LEU A 1 190 ? 5.366 -17.930 43.592 1.00 69.00 190 LEU A CA 1
ATOM 1478 C C . LEU A 1 190 ? 6.278 -19.149 43.804 1.00 69.00 190 LEU A C 1
ATOM 1480 O O . LEU A 1 190 ? 6.076 -19.887 44.768 1.00 69.00 190 LEU A O 1
ATOM 1484 N N . SER A 1 191 ? 7.311 -19.351 42.971 1.00 64.62 191 SER A N 1
ATOM 1485 C CA . SER A 1 191 ? 8.316 -20.394 43.208 1.00 64.62 191 SER A CA 1
ATOM 1486 C C . SER A 1 191 ? 9.028 -20.218 44.545 1.00 64.62 191 SER A C 1
ATOM 1488 O O . SER A 1 191 ? 9.473 -21.213 45.103 1.00 64.62 191 SER A O 1
ATOM 1490 N N . PHE A 1 192 ? 9.088 -19.002 45.102 1.00 68.88 192 PHE A N 1
ATOM 1491 C CA . PHE A 1 192 ? 9.628 -18.749 46.440 1.00 68.88 192 PHE A CA 1
ATOM 1492 C C . PHE A 1 192 ? 8.936 -19.590 47.526 1.00 68.88 192 PHE A C 1
ATOM 1494 O O . PHE A 1 192 ? 9.604 -20.104 48.420 1.00 68.88 192 PHE A O 1
ATOM 1501 N N . LEU A 1 193 ? 7.621 -19.821 47.412 1.00 73.25 193 LEU A N 1
ATOM 1502 C CA . LEU A 1 193 ? 6.873 -20.636 48.380 1.00 73.25 193 LEU A CA 1
ATOM 1503 C C . LEU A 1 193 ? 7.299 -22.110 48.377 1.00 73.25 193 LEU A C 1
ATOM 1505 O O . LEU A 1 193 ? 7.063 -22.816 49.355 1.00 73.25 193 LEU A O 1
ATOM 1509 N N . LEU A 1 194 ? 7.925 -22.570 47.291 1.00 69.62 194 LEU A N 1
ATOM 1510 C CA . LEU A 1 194 ? 8.352 -23.955 47.109 1.00 69.62 194 LEU A CA 1
ATOM 1511 C C . LEU A 1 194 ? 9.876 -24.126 47.180 1.00 69.62 194 LEU A C 1
ATOM 1513 O O . LEU A 1 194 ? 10.370 -25.175 47.582 1.00 69.62 194 LEU A O 1
ATOM 1517 N N . SER A 1 195 ? 10.630 -23.102 46.780 1.00 67.19 195 SER A N 1
ATOM 1518 C CA . SER A 1 195 ? 12.086 -23.144 46.654 1.00 67.19 195 SER A CA 1
ATOM 1519 C C . SER A 1 195 ? 12.828 -22.680 47.908 1.00 67.19 195 SER A C 1
ATOM 1521 O O . SER A 1 195 ? 14.009 -23.016 48.041 1.00 67.19 195 SER A O 1
ATOM 1523 N N . ASP A 1 196 ? 12.157 -21.982 48.839 1.00 77.38 196 ASP A N 1
ATOM 1524 C CA . ASP A 1 196 ? 12.747 -21.570 50.117 1.00 77.38 196 ASP A CA 1
ATOM 1525 C C . ASP A 1 196 ? 13.298 -22.812 50.863 1.00 77.38 196 ASP A C 1
ATOM 1527 O O . ASP A 1 196 ? 12.591 -23.820 51.006 1.00 77.38 196 ASP A O 1
ATOM 1531 N N . PRO A 1 197 ? 14.550 -22.791 51.362 1.00 71.44 197 PRO A N 1
ATOM 1532 C CA . PRO A 1 197 ? 15.110 -23.873 52.176 1.00 71.44 197 PRO A CA 1
ATOM 1533 C C . PRO A 1 197 ? 14.210 -24.303 53.349 1.00 71.44 197 PRO A C 1
ATOM 1535 O O . PRO A 1 197 ? 14.233 -25.470 53.747 1.00 71.44 197 PRO A O 1
ATOM 1538 N N . ARG A 1 198 ? 13.376 -23.404 53.890 1.00 73.94 198 ARG A N 1
ATOM 1539 C CA . ARG A 1 198 ? 12.384 -23.737 54.928 1.00 73.94 198 ARG A CA 1
ATOM 1540 C C . ARG A 1 198 ? 11.234 -24.585 54.388 1.00 73.94 198 ARG A C 1
ATOM 1542 O O . ARG A 1 198 ? 10.810 -25.526 55.058 1.00 73.94 198 ARG A O 1
ATOM 1549 N N . ALA A 1 199 ? 10.774 -24.292 53.176 1.00 68.44 199 ALA A N 1
ATOM 1550 C CA . ALA A 1 199 ? 9.750 -25.062 52.482 1.00 68.44 199 ALA A CA 1
ATOM 1551 C C . ALA A 1 199 ? 10.270 -26.469 52.133 1.00 68.44 199 ALA A C 1
ATOM 1553 O O . ALA A 1 199 ? 9.591 -27.459 52.405 1.00 68.44 199 ALA A O 1
ATOM 1554 N N . LYS A 1 200 ? 11.530 -26.584 51.685 1.00 69.44 200 LYS A N 1
ATOM 1555 C CA . LYS A 1 200 ? 12.204 -27.880 51.465 1.00 69.44 200 LYS A CA 1
ATOM 1556 C C . LYS A 1 200 ? 12.359 -28.701 52.748 1.00 69.44 200 LYS A C 1
ATOM 1558 O O . LYS A 1 200 ? 12.143 -29.910 52.727 1.00 69.44 200 LYS A O 1
ATOM 1563 N N . LYS A 1 201 ? 12.662 -28.065 53.888 1.00 71.31 201 LYS A N 1
ATOM 1564 C CA . LYS A 1 201 ? 12.720 -28.743 55.200 1.00 71.31 201 LYS A CA 1
ATOM 1565 C C . LYS A 1 201 ? 11.369 -29.341 55.611 1.00 71.31 201 LYS A C 1
ATOM 1567 O O . LYS A 1 201 ? 11.334 -30.364 56.289 1.00 71.31 201 LYS A O 1
ATOM 1572 N N . LEU A 1 202 ? 10.270 -28.730 55.171 1.00 67.69 202 LEU A N 1
ATOM 1573 C CA . LEU A 1 202 ? 8.907 -29.232 55.352 1.00 67.69 202 LEU A CA 1
ATOM 1574 C C . LEU A 1 202 ? 8.457 -30.174 54.218 1.00 67.69 202 LEU A C 1
ATOM 1576 O O . LEU A 1 202 ? 7.292 -30.561 54.184 1.00 67.69 202 LEU A O 1
ATOM 1580 N N . ARG A 1 203 ? 9.361 -30.555 53.3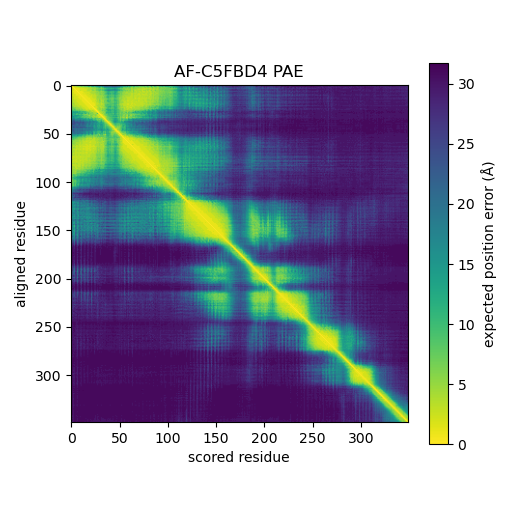01 1.00 64.50 203 ARG A N 1
ATOM 1581 C CA . ARG A 1 203 ? 9.069 -31.332 52.083 1.00 64.50 203 ARG A CA 1
ATOM 1582 C C . ARG A 1 203 ? 7.940 -30.728 51.237 1.00 64.50 203 ARG A C 1
ATOM 1584 O O . ARG A 1 203 ? 7.153 -31.447 50.626 1.00 64.50 203 ARG A O 1
ATOM 1591 N N . MET A 1 204 ? 7.835 -29.401 51.198 1.00 63.66 204 MET A N 1
ATOM 1592 C CA . MET A 1 204 ? 6.962 -28.724 50.242 1.00 63.66 204 MET A CA 1
ATOM 1593 C C . MET A 1 204 ? 7.595 -28.874 48.853 1.00 63.66 204 MET A C 1
ATOM 1595 O O . MET A 1 204 ? 8.676 -28.343 48.614 1.00 63.66 204 MET A O 1
ATOM 1599 N N . GLY A 1 205 ? 6.946 -29.616 47.951 1.00 58.88 205 GLY A N 1
ATOM 1600 C CA . GLY A 1 205 ? 7.363 -29.733 46.545 1.00 58.88 205 GLY A CA 1
ATOM 1601 C C . GLY A 1 205 ? 8.371 -30.827 46.206 1.00 58.88 205 GLY A C 1
ATOM 1602 O O . GLY A 1 205 ? 8.832 -30.862 45.072 1.00 58.88 205 GLY A O 1
ATOM 1603 N N . ASP A 1 206 ? 8.711 -31.713 47.143 1.00 59.09 206 ASP A N 1
ATOM 1604 C CA . ASP A 1 206 ? 9.488 -32.915 46.830 1.00 59.09 206 ASP A CA 1
ATOM 1605 C C . ASP A 1 206 ? 8.558 -33.920 46.130 1.00 59.09 206 ASP A C 1
ATOM 1607 O O . ASP A 1 206 ? 7.676 -34.502 46.764 1.00 59.09 206 ASP A O 1
ATOM 1611 N N . GLY A 1 207 ? 8.684 -34.036 44.805 1.00 55.00 207 GLY A N 1
ATOM 1612 C CA . GLY A 1 207 ? 7.828 -34.821 43.904 1.00 55.00 207 GLY A CA 1
ATOM 1613 C C . GLY A 1 207 ? 7.949 -36.342 44.055 1.00 55.00 207 GLY A C 1
ATOM 1614 O O . GLY A 1 207 ? 7.977 -37.058 43.057 1.00 55.00 207 GLY A O 1
ATOM 1615 N N . GLY A 1 208 ? 8.029 -36.851 45.285 1.00 51.44 208 GLY A N 1
ATOM 1616 C CA . GLY A 1 208 ? 7.934 -38.279 45.570 1.00 51.44 208 GLY A CA 1
ATOM 1617 C C . GLY A 1 208 ? 6.565 -38.816 45.148 1.00 51.44 208 GLY A C 1
ATOM 1618 O O . GLY A 1 208 ? 5.530 -38.314 45.579 1.00 51.44 208 GLY A O 1
ATOM 1619 N N . ALA A 1 209 ? 6.564 -39.818 44.271 1.00 51.34 209 ALA A N 1
ATOM 1620 C CA . ALA A 1 209 ? 5.368 -40.409 43.687 1.00 51.34 209 ALA A CA 1
ATOM 1621 C C . ALA A 1 209 ? 4.470 -41.077 44.751 1.00 51.34 209 ALA A C 1
ATOM 1623 O O . ALA A 1 209 ? 4.798 -42.138 45.279 1.00 51.34 209 ALA A O 1
ATOM 1624 N N . GLY A 1 210 ? 3.311 -40.473 45.026 1.00 50.94 210 GLY A N 1
ATOM 1625 C CA . GLY A 1 210 ? 2.258 -41.046 45.865 1.00 50.94 210 GLY A CA 1
ATOM 1626 C C . GLY A 1 210 ? 0.933 -40.266 45.757 1.00 50.94 210 GLY A C 1
ATOM 1627 O O . GLY A 1 210 ? 0.950 -39.044 45.618 1.00 50.94 210 GLY A O 1
ATOM 1628 N N . PRO A 1 211 ? -0.240 -40.924 45.816 1.00 52.19 211 PRO A N 1
ATOM 1629 C CA . PRO A 1 211 ? -1.538 -40.304 45.509 1.00 52.19 211 PRO A CA 1
ATOM 1630 C C . PRO A 1 211 ? -2.129 -39.409 46.622 1.00 52.19 211 PRO A C 1
ATOM 1632 O O . PRO A 1 211 ? -3.266 -38.962 46.499 1.00 52.19 211 PRO A O 1
ATOM 1635 N N . SER A 1 212 ? -1.401 -39.130 47.712 1.00 55.12 212 SER A N 1
ATOM 1636 C CA . SER A 1 212 ? -1.947 -38.445 48.901 1.00 55.12 212 SER A CA 1
ATOM 1637 C C . SER A 1 212 ? -0.963 -37.483 49.586 1.00 55.12 212 SER A C 1
ATOM 1639 O O . SER A 1 212 ? -0.825 -37.481 50.812 1.00 55.12 212 SER A O 1
ATOM 1641 N N . HIS A 1 213 ? -0.238 -36.665 48.826 1.00 57.34 213 HIS A N 1
ATOM 1642 C CA . HIS A 1 213 ? 0.718 -35.713 49.398 1.00 57.34 213 HIS A CA 1
ATOM 1643 C C . HIS A 1 213 ? 0.078 -34.341 49.669 1.00 57.34 213 HIS A C 1
ATOM 1645 O O . HIS A 1 213 ? 0.211 -33.407 48.887 1.00 57.34 213 HIS A O 1
ATOM 1651 N N . THR A 1 214 ? -0.552 -34.187 50.839 1.00 67.69 214 THR A N 1
ATOM 1652 C CA . THR A 1 214 ? -0.826 -32.877 51.463 1.00 67.69 214 THR A CA 1
ATOM 1653 C C . THR A 1 214 ? 0.119 -32.659 52.656 1.00 67.69 214 THR A C 1
ATOM 1655 O O . THR A 1 214 ? -0.338 -32.670 53.804 1.00 67.69 214 THR A O 1
ATOM 1658 N N . PRO A 1 215 ? 1.443 -32.506 52.439 1.00 74.00 215 PRO A N 1
ATOM 1659 C CA . PRO A 1 215 ? 2.424 -32.426 53.526 1.00 74.00 215 PRO A CA 1
ATOM 1660 C C . PRO A 1 215 ? 2.174 -31.223 54.447 1.00 74.00 215 PRO A C 1
ATOM 1662 O O . PRO A 1 215 ? 2.455 -31.281 55.642 1.00 74.00 215 PRO A O 1
ATOM 1665 N N . LEU A 1 216 ? 1.582 -30.144 53.922 1.00 76.62 216 LEU A N 1
ATOM 1666 C CA . LEU A 1 216 ? 1.186 -28.995 54.731 1.00 76.62 216 LEU A CA 1
ATOM 1667 C C . LEU A 1 216 ? 0.045 -29.379 55.674 1.00 76.62 216 LEU A C 1
ATOM 1669 O O . LEU A 1 216 ? 0.143 -29.158 56.870 1.00 76.62 216 LEU A O 1
ATOM 1673 N N . THR A 1 217 ? -1.003 -30.018 55.156 1.00 83.12 217 THR A N 1
ATOM 1674 C CA . THR A 1 217 ? -2.159 -30.447 55.952 1.00 83.12 217 THR A CA 1
ATOM 1675 C C . THR A 1 217 ? -1.777 -31.473 57.019 1.00 83.12 217 THR A C 1
ATOM 1677 O O . THR A 1 217 ? -2.285 -31.418 58.133 1.00 83.12 217 THR A O 1
ATOM 1680 N N . THR A 1 218 ? -0.867 -32.407 56.725 1.00 84.50 218 THR A N 1
ATOM 1681 C CA . THR A 1 218 ? -0.429 -33.406 57.715 1.00 84.50 218 THR A CA 1
ATOM 1682 C C . THR A 1 218 ? 0.454 -32.788 58.795 1.00 84.50 218 THR A C 1
ATOM 1684 O O . THR A 1 218 ? 0.265 -33.085 59.974 1.00 84.50 218 THR A O 1
ATOM 1687 N N . THR A 1 219 ? 1.376 -31.891 58.428 1.00 84.62 219 THR A N 1
ATOM 1688 C CA . THR A 1 219 ? 2.222 -31.182 59.400 1.00 84.62 219 THR A CA 1
ATOM 1689 C C . THR A 1 219 ? 1.415 -30.214 60.260 1.00 84.62 219 THR A C 1
ATOM 1691 O O . THR A 1 219 ? 1.618 -30.189 61.473 1.00 84.62 219 THR A O 1
ATOM 1694 N N . THR A 1 220 ? 0.460 -29.471 59.691 1.00 88.25 220 THR A N 1
ATOM 1695 C CA . THR A 1 220 ? -0.425 -28.594 60.472 1.00 88.25 220 THR A CA 1
ATOM 1696 C C . THR A 1 220 ? -1.325 -29.402 61.395 1.00 88.25 220 THR A C 1
ATOM 1698 O O . THR A 1 220 ? -1.401 -29.072 62.575 1.00 88.25 220 THR A O 1
ATOM 1701 N N . ASN A 1 221 ? -1.927 -30.497 60.923 1.00 88.94 221 ASN A N 1
ATOM 1702 C CA . ASN A 1 221 ? -2.733 -31.377 61.772 1.00 88.94 221 ASN A CA 1
ATOM 1703 C C . ASN A 1 221 ? -1.909 -32.002 62.904 1.00 88.94 221 ASN A C 1
ATOM 1705 O O . ASN A 1 221 ? -2.385 -32.060 64.034 1.00 88.94 221 ASN A O 1
ATOM 1709 N N . PHE A 1 222 ? -0.664 -32.403 62.640 1.00 88.81 222 PHE A N 1
ATOM 1710 C CA . PHE A 1 222 ? 0.241 -32.893 63.678 1.00 88.81 222 PHE A CA 1
ATOM 1711 C C . PHE A 1 222 ? 0.586 -31.797 64.696 1.00 88.81 222 PHE A C 1
ATOM 1713 O O . PHE A 1 222 ? 0.478 -32.011 65.897 1.00 88.81 222 PHE A O 1
ATOM 1720 N N . ILE A 1 223 ? 0.953 -30.590 64.258 1.00 90.31 223 ILE A N 1
ATOM 1721 C CA . ILE A 1 223 ? 1.248 -29.477 65.179 1.00 90.31 223 ILE A CA 1
ATOM 1722 C C . ILE A 1 223 ? 0.011 -29.132 66.020 1.00 90.31 223 ILE A C 1
ATOM 1724 O O . ILE A 1 223 ? 0.117 -28.942 67.234 1.00 90.31 223 ILE A O 1
ATOM 1728 N N . LEU A 1 224 ? -1.169 -29.100 65.396 1.00 92.88 224 LEU A N 1
ATOM 1729 C CA . LEU A 1 224 ? -2.437 -28.874 66.082 1.00 92.88 224 LEU A CA 1
ATOM 1730 C C . LEU A 1 224 ? -2.737 -29.980 67.097 1.00 92.88 224 LEU A C 1
ATOM 1732 O O . LEU A 1 224 ? -3.205 -29.666 68.190 1.00 92.88 224 LEU A O 1
ATOM 1736 N N . SER A 1 225 ? -2.415 -31.243 66.799 1.00 93.19 225 SER A N 1
ATOM 1737 C CA . SER A 1 225 ? -2.587 -32.343 67.754 1.00 93.19 225 SER A CA 1
ATOM 1738 C C . SER A 1 225 ? -1.577 -32.301 68.905 1.00 93.19 225 SER A C 1
ATOM 1740 O O . SER A 1 225 ? -1.889 -32.763 69.998 1.00 93.19 225 SER A O 1
ATOM 1742 N N . GLN A 1 226 ? -0.382 -31.733 68.702 1.00 92.25 226 GLN A N 1
ATOM 1743 C CA . GLN A 1 226 ? 0.635 -31.597 69.756 1.00 92.25 226 GLN A CA 1
ATOM 1744 C C . GLN A 1 226 ? 0.414 -30.382 70.678 1.00 92.25 226 GLN A C 1
ATOM 1746 O O . GLN A 1 226 ? 0.883 -30.371 71.819 1.00 92.25 226 GLN A O 1
ATOM 1751 N N . LEU A 1 227 ? -0.317 -29.354 70.233 1.00 91.69 227 LEU A N 1
ATOM 1752 C CA . LEU A 1 227 ? -0.572 -28.144 71.029 1.00 91.69 227 LEU A CA 1
ATOM 1753 C C .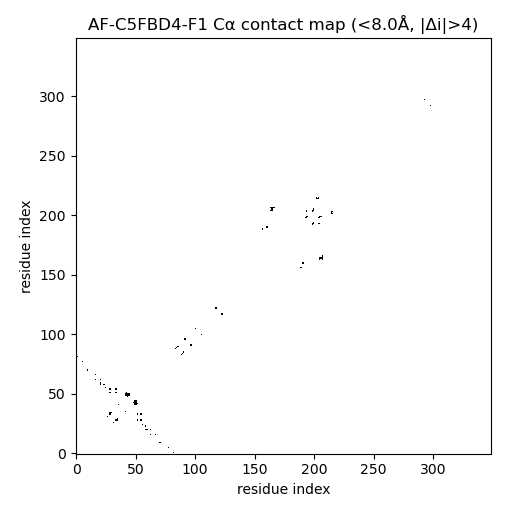 LEU A 1 227 ? -1.280 -28.406 72.374 1.00 91.69 227 LEU A C 1
ATOM 1755 O O . LEU A 1 227 ? -0.865 -27.811 73.371 1.00 91.69 227 LEU A O 1
ATOM 1759 N N . PRO A 1 228 ? -2.314 -29.264 72.463 1.00 92.44 228 PRO A N 1
ATOM 1760 C CA . PRO A 1 228 ? -2.944 -29.610 73.735 1.00 92.44 228 PRO A CA 1
ATOM 1761 C C . PRO A 1 228 ? -1.978 -30.259 74.733 1.00 92.44 228 PRO A C 1
ATOM 1763 O O . PRO A 1 228 ? -1.989 -29.893 75.907 1.00 92.44 228 PRO A O 1
ATOM 1766 N N . ALA A 1 229 ? -1.101 -31.156 74.270 1.00 89.88 229 ALA A N 1
ATOM 1767 C CA . ALA A 1 229 ? -0.100 -31.805 75.117 1.00 89.88 229 ALA A CA 1
ATOM 1768 C C . ALA A 1 229 ? 0.910 -30.787 75.672 1.00 89.88 229 ALA A C 1
ATOM 1770 O O . ALA A 1 229 ? 1.188 -30.768 76.870 1.00 89.88 229 ALA A O 1
ATOM 1771 N N . LEU A 1 230 ? 1.382 -29.860 74.833 1.00 85.31 230 LEU A N 1
ATOM 1772 C CA . LEU A 1 230 ? 2.249 -28.763 75.272 1.00 85.31 230 LEU A CA 1
ATOM 1773 C C . LEU A 1 230 ? 1.538 -27.808 76.235 1.00 85.31 230 LEU A C 1
ATOM 1775 O O . LEU A 1 230 ? 2.134 -27.376 77.218 1.00 85.31 230 LEU A O 1
ATOM 1779 N N . ARG A 1 231 ? 0.258 -27.499 76.001 1.00 89.94 231 ARG A N 1
ATOM 1780 C CA . ARG A 1 231 ? -0.550 -26.691 76.928 1.00 89.94 231 ARG A CA 1
ATOM 1781 C C . ARG A 1 231 ? -0.686 -27.370 78.287 1.00 89.94 231 ARG A C 1
ATOM 1783 O O . ARG A 1 231 ? -0.536 -26.691 79.296 1.00 89.94 231 ARG A O 1
ATOM 1790 N N . ALA A 1 232 ? -0.903 -28.683 78.327 1.00 88.94 232 ALA A N 1
ATOM 1791 C CA . ALA A 1 232 ? -0.954 -29.436 79.578 1.00 88.94 232 ALA A CA 1
ATOM 1792 C C . ALA A 1 232 ? 0.386 -29.371 80.331 1.00 88.94 232 ALA A C 1
ATOM 1794 O O . ALA A 1 232 ? 0.410 -29.078 81.526 1.00 88.94 232 ALA A O 1
ATOM 1795 N N . VAL A 1 233 ? 1.506 -29.535 79.623 1.00 88.12 233 VAL A N 1
ATOM 1796 C CA . VAL A 1 233 ? 2.855 -29.405 80.198 1.00 88.12 233 VAL A CA 1
ATOM 1797 C C . VAL A 1 233 ? 3.132 -27.973 80.678 1.00 88.12 233 VAL A C 1
ATOM 1799 O O . VAL A 1 233 ? 3.679 -27.788 81.761 1.00 88.12 233 VAL A O 1
ATOM 1802 N N . LEU A 1 234 ? 2.695 -26.940 79.952 1.00 85.50 234 LEU A N 1
ATOM 1803 C CA . LEU A 1 234 ? 2.811 -25.544 80.390 1.00 85.50 234 LEU A CA 1
ATOM 1804 C C . LEU A 1 234 ? 1.957 -25.244 81.622 1.00 85.50 234 LEU A C 1
ATOM 1806 O O . LEU A 1 234 ? 2.406 -24.512 82.497 1.00 85.50 234 LEU A O 1
ATOM 1810 N N . VAL A 1 235 ? 0.756 -25.816 81.730 1.00 88.38 235 VAL A N 1
ATOM 1811 C CA . VAL A 1 235 ? -0.077 -25.695 82.937 1.00 88.38 235 VAL A CA 1
ATOM 1812 C C . VAL A 1 235 ? 0.595 -26.374 84.133 1.00 88.38 235 VAL A C 1
ATOM 1814 O O . VAL A 1 235 ? 0.495 -25.859 85.240 1.00 88.38 235 VAL A O 1
ATOM 1817 N N . GLN A 1 236 ? 1.339 -27.463 83.922 1.00 85.19 236 GLN A N 1
ATOM 1818 C CA . GLN A 1 236 ? 2.127 -28.125 84.970 1.00 85.19 236 GLN A CA 1
ATOM 1819 C C . GLN A 1 236 ? 3.430 -27.384 85.318 1.00 85.19 236 GLN A C 1
ATOM 1821 O O . GLN A 1 236 ? 3.866 -27.407 86.469 1.00 85.19 236 GLN A O 1
ATOM 1826 N N . LEU A 1 237 ? 4.060 -26.716 84.348 1.00 79.38 237 LEU A N 1
ATOM 1827 C CA . LEU A 1 237 ? 5.301 -25.959 84.544 1.00 79.38 237 LEU A CA 1
ATOM 1828 C C . LEU A 1 237 ? 5.056 -24.546 85.086 1.00 79.38 237 LEU A C 1
ATOM 1830 O O . LEU A 1 237 ? 5.885 -24.037 85.829 1.00 79.38 237 LEU A O 1
ATOM 1834 N N . ARG A 1 238 ? 3.922 -23.911 84.773 1.00 83.19 238 ARG A N 1
ATOM 1835 C CA . ARG A 1 238 ? 3.553 -22.570 85.256 1.00 83.19 238 ARG A CA 1
ATOM 1836 C C . ARG A 1 238 ? 3.581 -22.429 86.786 1.00 83.19 238 ARG A C 1
ATOM 1838 O O . ARG A 1 238 ? 4.192 -21.465 87.241 1.00 83.19 238 ARG A O 1
ATOM 1845 N N . PRO A 1 239 ? 3.007 -23.343 87.592 1.00 81.75 239 PRO A N 1
ATOM 1846 C CA . PRO A 1 239 ? 3.141 -23.270 89.044 1.00 81.75 239 PRO A CA 1
ATOM 1847 C C . PRO A 1 239 ? 4.590 -23.514 89.480 1.00 81.75 239 PRO A C 1
ATOM 1849 O O . PRO A 1 239 ? 5.067 -22.827 90.373 1.00 81.75 239 PRO A O 1
ATOM 1852 N N . LYS A 1 240 ? 5.332 -24.400 88.794 1.00 74.12 240 LYS A N 1
ATOM 1853 C CA . LYS A 1 240 ? 6.754 -24.656 89.086 1.00 74.12 240 LYS A CA 1
ATOM 1854 C C . LYS A 1 240 ? 7.650 -23.443 88.806 1.00 74.12 240 LYS A C 1
ATOM 1856 O O . LYS A 1 240 ? 8.615 -23.228 89.527 1.00 74.12 240 LYS A O 1
ATOM 1861 N N . VAL A 1 241 ? 7.319 -22.620 87.811 1.00 72.56 241 VAL A N 1
ATOM 1862 C CA . VAL A 1 241 ? 8.003 -21.343 87.537 1.00 72.56 241 VAL A CA 1
ATOM 1863 C C . VAL A 1 241 ? 7.598 -20.268 88.546 1.00 72.56 241 VAL A C 1
ATOM 1865 O O . VAL A 1 241 ? 8.441 -19.485 88.960 1.00 72.56 241 VAL A O 1
ATOM 1868 N N . GLN A 1 242 ? 6.340 -20.241 88.992 1.00 70.75 242 GLN A N 1
ATOM 1869 C CA . GLN A 1 242 ? 5.900 -19.321 90.049 1.00 70.75 242 GLN A CA 1
ATOM 1870 C C . GLN A 1 242 ? 6.536 -19.630 91.410 1.00 70.75 242 GLN A C 1
ATOM 1872 O O . GLN A 1 242 ? 6.685 -18.725 92.225 1.00 70.75 242 GLN A O 1
ATOM 1877 N N . THR A 1 243 ? 6.939 -20.881 91.646 1.00 64.56 243 THR A N 1
ATOM 1878 C CA . THR A 1 243 ? 7.715 -21.266 92.832 1.00 64.56 243 THR A CA 1
ATOM 1879 C C . THR A 1 243 ? 9.212 -20.984 92.709 1.00 64.56 243 THR A C 1
ATOM 1881 O O . THR A 1 243 ? 9.921 -21.113 93.704 1.00 64.56 243 THR A O 1
ATOM 1884 N N . LEU A 1 244 ? 9.716 -20.602 91.527 1.00 56.97 244 LEU A N 1
ATOM 1885 C CA . LEU A 1 244 ? 11.083 -20.099 91.421 1.00 56.97 244 LEU A CA 1
ATOM 1886 C C . LEU A 1 244 ? 11.103 -18.622 91.847 1.00 56.97 244 LEU A C 1
ATOM 1888 O O . LEU A 1 244 ? 10.334 -17.825 91.301 1.00 56.97 244 LEU A O 1
ATOM 1892 N N . PRO A 1 245 ? 11.979 -18.222 92.786 1.00 67.31 245 PRO A N 1
ATOM 1893 C CA . PRO A 1 245 ? 12.140 -16.816 93.123 1.00 67.31 245 PRO A CA 1
ATOM 1894 C C . PRO A 1 245 ? 12.574 -16.058 91.865 1.00 67.31 245 PRO A C 1
ATOM 1896 O O . PRO A 1 245 ? 13.606 -16.366 91.264 1.00 67.31 245 PRO A O 1
ATOM 1899 N N . LYS A 1 246 ? 11.761 -15.081 91.446 1.00 57.75 246 LYS A N 1
ATOM 1900 C CA . LYS A 1 246 ? 12.075 -14.192 90.326 1.00 57.75 246 LYS A CA 1
ATOM 1901 C C . LYS A 1 246 ? 13.396 -13.489 90.619 1.00 57.75 246 LYS A C 1
ATOM 1903 O O . LYS A 1 246 ? 13.482 -12.670 91.531 1.00 57.75 246 LYS A O 1
ATOM 1908 N N . SER A 1 247 ? 14.436 -13.844 89.873 1.00 59.38 247 SER A N 1
ATOM 1909 C CA . SER A 1 247 ? 15.746 -13.217 90.004 1.00 59.38 247 SER A CA 1
ATOM 1910 C C . SER A 1 247 ? 15.660 -11.743 89.609 1.00 59.38 247 SER A C 1
ATOM 1912 O O . SER A 1 247 ? 15.022 -11.412 88.610 1.00 59.38 247 SER A O 1
ATOM 1914 N N . VAL A 1 248 ? 16.370 -10.901 90.360 1.00 56.50 248 VAL A N 1
ATOM 1915 C CA . VAL A 1 248 ? 16.488 -9.429 90.284 1.00 56.50 248 VAL A CA 1
ATOM 1916 C C . VAL A 1 248 ? 16.658 -8.846 88.859 1.00 56.50 248 VAL A C 1
ATOM 1918 O O . VAL A 1 248 ? 16.361 -7.679 88.637 1.00 56.50 248 VAL A O 1
ATOM 1921 N N . ASN A 1 249 ? 17.027 -9.657 87.864 1.00 57.62 249 ASN A N 1
ATOM 1922 C CA . ASN A 1 249 ? 17.179 -9.262 86.459 1.00 57.62 249 ASN A CA 1
ATOM 1923 C C . ASN A 1 249 ? 15.874 -8.924 85.702 1.00 57.62 249 ASN A C 1
ATOM 1925 O O . ASN A 1 249 ? 15.956 -8.336 84.628 1.00 57.62 249 ASN A O 1
ATOM 1929 N N . GLU A 1 250 ? 14.679 -9.282 86.194 1.00 57.62 250 GLU A N 1
ATOM 1930 C CA . GLU A 1 250 ? 13.419 -9.030 85.455 1.00 57.62 250 GLU A CA 1
ATOM 1931 C C . GLU A 1 250 ? 13.028 -7.533 85.447 1.00 57.62 250 GLU A C 1
ATOM 1933 O O . GLU A 1 250 ? 12.530 -7.034 84.440 1.00 57.62 250 GLU A O 1
ATOM 1938 N N . MET A 1 251 ? 13.348 -6.788 86.516 1.00 58.47 251 MET A N 1
ATOM 1939 C CA . MET A 1 251 ? 13.112 -5.335 86.585 1.00 58.47 251 MET A CA 1
ATOM 1940 C C . MET A 1 251 ? 13.960 -4.548 85.576 1.00 58.47 251 MET A C 1
ATOM 1942 O O . MET A 1 251 ? 13.476 -3.596 84.967 1.00 58.47 251 MET A O 1
ATOM 1946 N N . ASP A 1 252 ? 15.206 -4.970 85.362 1.00 61.31 252 ASP A N 1
ATOM 1947 C CA . ASP A 1 252 ? 16.151 -4.278 84.478 1.00 61.31 252 ASP A CA 1
ATOM 1948 C C 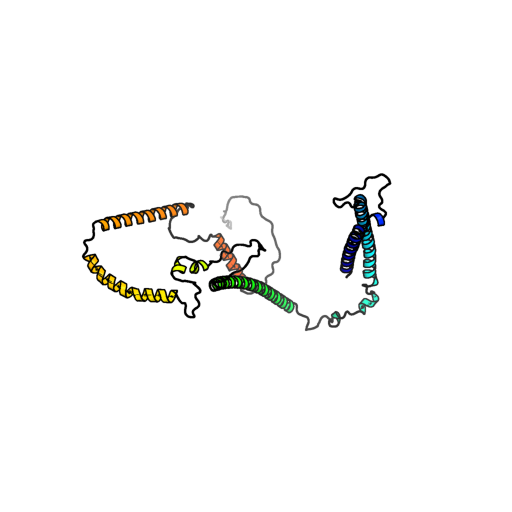. ASP A 1 252 ? 15.797 -4.488 82.989 1.00 61.31 252 ASP A C 1
ATOM 1950 O O . ASP A 1 252 ? 16.012 -3.628 82.132 1.00 61.31 252 ASP A O 1
ATOM 1954 N N . LEU A 1 253 ? 15.165 -5.625 82.667 1.00 62.62 253 LEU A N 1
ATOM 1955 C CA . LEU A 1 253 ? 14.681 -5.931 81.319 1.00 62.62 253 LEU A CA 1
ATOM 1956 C C . LEU A 1 253 ? 13.461 -5.095 80.925 1.00 62.62 253 LEU A C 1
ATOM 1958 O O . LEU A 1 253 ? 13.376 -4.663 79.772 1.00 62.62 253 LEU A O 1
ATOM 1962 N N . ASP A 1 254 ? 12.536 -4.850 81.853 1.00 69.25 254 ASP A N 1
ATOM 1963 C CA . ASP A 1 254 ? 11.364 -4.012 81.590 1.00 69.25 254 ASP A CA 1
ATOM 1964 C C . ASP A 1 254 ? 11.751 -2.535 81.427 1.00 69.25 254 ASP A C 1
ATOM 1966 O O . ASP A 1 254 ? 11.242 -1.872 80.516 1.00 69.25 254 ASP A O 1
ATOM 1970 N N . GLN A 1 255 ? 12.733 -2.060 82.201 1.00 74.69 255 GLN A N 1
ATOM 1971 C CA . GLN A 1 255 ? 13.339 -0.735 82.032 1.00 74.69 255 GLN A CA 1
ATOM 1972 C C . GLN A 1 255 ? 13.932 -0.582 80.618 1.00 74.69 255 GLN A C 1
ATOM 1974 O O . GLN A 1 255 ? 13.543 0.301 79.849 1.00 74.69 255 GLN A O 1
ATOM 1979 N N . LYS A 1 256 ? 14.785 -1.531 80.210 1.00 73.94 256 LYS A N 1
ATOM 1980 C CA . LYS A 1 256 ? 15.466 -1.529 78.903 1.00 73.94 256 LYS A CA 1
ATOM 1981 C C . LYS A 1 256 ? 14.505 -1.683 77.719 1.00 73.94 256 LYS A C 1
ATOM 1983 O O . LYS A 1 256 ? 14.748 -1.188 76.614 1.00 73.94 256 LYS A O 1
ATOM 1988 N N . LYS A 1 257 ? 13.384 -2.376 77.928 1.00 75.69 257 LYS A N 1
ATOM 1989 C CA . LYS A 1 257 ? 12.303 -2.514 76.943 1.00 75.69 257 LYS A CA 1
ATOM 1990 C C . LYS A 1 257 ? 11.529 -1.206 76.766 1.00 75.69 257 LYS A C 1
ATOM 1992 O O . LYS A 1 257 ? 11.144 -0.896 75.634 1.00 75.69 257 LYS A O 1
ATOM 1997 N N . GLY A 1 258 ? 11.339 -0.443 77.844 1.00 78.12 258 GLY A N 1
ATOM 1998 C CA . GLY A 1 258 ? 10.800 0.918 77.810 1.00 78.12 258 GLY A CA 1
ATOM 1999 C C . GLY A 1 258 ? 11.682 1.853 76.984 1.00 78.12 258 GLY A C 1
ATOM 2000 O O . GLY A 1 258 ? 11.222 2.401 75.981 1.00 78.12 258 GLY A O 1
ATOM 2001 N N . GLU A 1 259 ? 12.975 1.905 77.307 1.00 83.19 259 GLU A N 1
ATOM 2002 C CA . GLU A 1 259 ? 13.968 2.740 76.612 1.00 83.19 259 GLU A CA 1
ATOM 2003 C C . GLU A 1 259 ? 14.027 2.446 75.105 1.00 83.19 259 GLU A C 1
ATOM 2005 O O . GLU A 1 259 ? 14.032 3.348 74.263 1.00 83.19 259 GLU A O 1
ATOM 2010 N N . ARG A 1 260 ? 14.002 1.163 74.724 1.00 80.94 260 ARG A N 1
ATOM 2011 C CA . ARG A 1 260 ? 14.016 0.766 73.310 1.00 80.94 260 ARG A CA 1
ATOM 2012 C C . ARG A 1 260 ? 12.753 1.204 72.569 1.00 80.94 260 ARG A C 1
ATOM 2014 O O . ARG A 1 260 ? 12.826 1.571 71.396 1.00 80.94 260 ARG A O 1
ATOM 2021 N N . ARG A 1 261 ? 11.592 1.150 73.222 1.00 84.25 261 ARG A N 1
ATOM 2022 C CA . ARG A 1 261 ? 10.318 1.583 72.633 1.00 84.25 261 ARG A CA 1
ATOM 2023 C C . ARG A 1 261 ? 10.299 3.095 72.424 1.00 84.25 261 ARG A C 1
ATOM 2025 O O . ARG A 1 261 ? 9.854 3.558 71.376 1.00 84.25 261 ARG A O 1
ATOM 2032 N N . GLU A 1 262 ? 10.823 3.846 73.382 1.00 87.12 262 GLU A N 1
ATOM 2033 C CA . GLU A 1 262 ? 10.975 5.298 73.285 1.00 87.12 262 GLU A CA 1
ATOM 2034 C C . GLU A 1 262 ? 11.951 5.692 72.174 1.00 87.12 262 GLU A C 1
ATOM 2036 O O . GLU A 1 262 ? 11.655 6.595 71.391 1.00 87.12 262 GLU A O 1
ATOM 2041 N N . TYR A 1 263 ? 13.053 4.953 72.016 1.00 86.50 263 TYR A N 1
ATOM 2042 C CA . TYR A 1 263 ? 14.003 5.154 70.921 1.00 86.50 263 TYR A CA 1
ATOM 2043 C C . TYR A 1 263 ? 13.388 4.898 69.536 1.00 86.50 263 TYR A C 1
ATOM 2045 O O . TYR A 1 263 ? 13.592 5.670 68.599 1.00 86.50 263 TYR A O 1
ATOM 2053 N N . ILE A 1 264 ? 12.603 3.828 69.383 1.00 88.44 264 ILE A N 1
ATOM 2054 C CA . ILE A 1 264 ? 11.918 3.537 68.113 1.00 88.44 264 ILE A CA 1
ATOM 2055 C C . ILE A 1 264 ? 10.913 4.647 67.786 1.00 88.44 264 ILE A C 1
ATOM 2057 O O . ILE A 1 264 ? 10.869 5.119 66.650 1.00 88.44 264 ILE A O 1
ATOM 2061 N N . ASN A 1 265 ? 10.151 5.105 68.782 1.00 84.06 265 ASN A N 1
ATOM 2062 C CA . ASN A 1 265 ? 9.187 6.187 68.607 1.00 84.06 265 ASN A CA 1
ATOM 2063 C C . ASN A 1 265 ? 9.860 7.522 68.263 1.00 84.06 265 ASN A C 1
ATOM 2065 O O . ASN A 1 265 ? 9.390 8.224 67.368 1.00 84.06 265 ASN A O 1
ATOM 2069 N N . SER A 1 266 ? 10.972 7.870 68.917 1.00 86.62 266 SER A N 1
ATOM 2070 C CA . SER A 1 266 ? 11.706 9.106 68.620 1.00 86.62 266 SER A CA 1
ATOM 2071 C C . SER A 1 266 ? 12.317 9.078 67.218 1.00 86.62 266 SER A C 1
ATOM 2073 O O . SER A 1 266 ? 12.246 10.071 66.492 1.00 86.62 266 SER A O 1
ATOM 2075 N N . ARG A 1 267 ? 12.833 7.923 66.777 1.00 84.50 267 ARG A N 1
ATOM 2076 C CA . ARG A 1 267 ? 13.378 7.750 65.425 1.00 84.50 267 ARG A CA 1
ATOM 2077 C C . ARG A 1 267 ? 12.293 7.775 64.350 1.00 84.50 267 ARG A C 1
ATOM 2079 O O . ARG A 1 267 ? 12.498 8.393 63.308 1.00 84.50 267 ARG A O 1
ATOM 2086 N N . ALA A 1 268 ? 11.144 7.149 64.606 1.00 79.56 268 ALA A N 1
ATOM 2087 C CA . ALA A 1 268 ? 9.987 7.200 63.715 1.00 79.56 268 ALA A CA 1
ATOM 2088 C C . ALA A 1 268 ? 9.450 8.634 63.570 1.00 79.56 268 ALA A C 1
ATOM 2090 O O . ALA A 1 268 ? 9.161 9.066 62.455 1.00 79.56 268 ALA A O 1
ATOM 2091 N N . LYS A 1 269 ? 9.400 9.398 64.672 1.00 84.25 269 LYS A N 1
ATOM 2092 C CA . LYS A 1 269 ? 9.019 10.817 64.673 1.00 84.25 269 LYS A CA 1
ATOM 2093 C C . LYS A 1 269 ? 9.987 11.673 63.848 1.00 84.25 269 LYS A C 1
ATOM 2095 O O . LYS A 1 269 ? 9.541 12.410 62.978 1.00 84.25 269 LYS A O 1
ATOM 2100 N N . LEU A 1 270 ? 11.296 11.516 64.051 1.00 80.62 270 LEU A N 1
ATOM 2101 C CA . LEU A 1 270 ? 12.323 12.219 63.269 1.00 80.62 270 LEU A CA 1
ATOM 2102 C C . LEU A 1 270 ? 12.260 11.888 61.774 1.00 80.62 270 LEU A C 1
ATOM 2104 O O . LEU A 1 270 ? 12.439 12.770 60.937 1.00 80.62 270 LEU A O 1
ATOM 2108 N N . HIS A 1 271 ? 12.009 10.624 61.421 1.00 73.94 271 HIS A N 1
ATOM 2109 C CA . HIS A 1 271 ? 11.814 10.248 60.022 1.00 73.94 271 HIS A CA 1
ATOM 2110 C C . HIS A 1 271 ? 10.576 10.917 59.434 1.00 73.94 271 HIS A C 1
ATOM 2112 O O . HIS A 1 271 ? 10.678 11.454 58.338 1.00 73.94 271 HIS A O 1
ATOM 2118 N N . LEU A 1 272 ? 9.460 10.949 60.168 1.00 68.12 272 LEU A N 1
ATOM 2119 C CA . LEU A 1 272 ? 8.236 11.616 59.731 1.00 68.12 272 LEU A CA 1
ATOM 2120 C C . LEU A 1 272 ? 8.438 13.126 59.551 1.00 68.12 272 LEU A C 1
ATOM 2122 O O . LEU A 1 272 ? 7.971 13.673 58.560 1.00 68.12 272 LEU A O 1
ATOM 2126 N N . GLU A 1 273 ? 9.168 13.783 60.453 1.00 73.75 273 GLU A N 1
ATOM 2127 C CA . GLU A 1 273 ? 9.519 15.207 60.344 1.00 73.75 273 GLU A CA 1
ATOM 2128 C C . GLU A 1 273 ? 10.448 15.471 59.149 1.00 73.75 273 GLU A C 1
ATOM 2130 O O . GLU A 1 273 ? 10.236 16.418 58.396 1.00 73.75 273 GLU A O 1
ATOM 2135 N N . ARG A 1 274 ? 11.425 14.591 58.897 1.00 73.19 274 ARG A N 1
ATOM 2136 C CA . ARG A 1 274 ? 12.345 14.710 57.754 1.00 73.19 274 ARG A CA 1
ATOM 2137 C C . ARG A 1 274 ? 11.686 14.408 56.407 1.00 73.19 274 ARG A C 1
ATOM 2139 O O . ARG A 1 274 ? 12.088 14.985 55.404 1.00 73.19 274 ARG A O 1
ATOM 2146 N N . THR A 1 275 ? 10.701 13.513 56.362 1.00 62.72 275 THR A N 1
ATOM 2147 C CA . THR A 1 275 ? 9.923 13.220 55.144 1.00 62.72 275 THR A CA 1
ATOM 2148 C C . THR A 1 275 ? 8.713 14.138 54.968 1.00 62.72 275 THR A C 1
ATOM 2150 O O . THR A 1 275 ? 8.202 14.260 53.861 1.00 62.72 275 THR A O 1
ATOM 2153 N N . GLY A 1 276 ? 8.239 14.764 56.048 1.00 57.25 276 GLY A N 1
ATOM 2154 C CA . GLY A 1 276 ? 7.080 15.660 56.071 1.00 57.25 276 GLY A CA 1
ATOM 2155 C C . GLY A 1 276 ? 7.429 17.148 55.979 1.00 57.25 276 GLY A C 1
ATOM 2156 O O . GLY A 1 276 ? 6.528 17.977 55.880 1.00 57.25 276 GLY A O 1
ATOM 2157 N N . GLY A 1 277 ? 8.714 17.504 56.000 1.00 47.38 277 GLY A N 1
ATOM 2158 C CA . GLY A 1 277 ? 9.191 18.879 55.899 1.00 47.38 277 GLY A CA 1
ATOM 2159 C C . GLY A 1 277 ? 9.381 19.340 54.456 1.00 47.38 277 GLY A C 1
ATOM 2160 O O . GLY A 1 277 ? 10.492 19.271 53.951 1.00 47.38 277 GLY A O 1
ATOM 2161 N N . SER A 1 278 ? 8.303 19.814 53.821 1.00 45.88 278 SER A N 1
ATOM 2162 C CA . SER A 1 278 ? 8.313 20.954 52.882 1.00 45.88 278 SER A CA 1
ATOM 2163 C C . SER A 1 278 ? 6.878 21.315 52.478 1.00 45.88 278 SER A C 1
ATOM 2165 O O . SER A 1 278 ? 6.388 20.921 51.425 1.00 45.88 278 SER A O 1
ATOM 2167 N N . SER A 1 279 ? 6.199 22.061 53.348 1.00 41.97 279 SER A N 1
ATOM 2168 C CA . SER A 1 279 ? 5.221 23.100 52.996 1.00 41.97 279 SER A CA 1
ATOM 2169 C C . SER A 1 279 ? 4.782 23.751 54.307 1.00 41.97 279 SER A C 1
ATOM 2171 O O . SER A 1 279 ? 3.848 23.302 54.969 1.00 41.97 279 SER A O 1
ATOM 2173 N N . GLU A 1 280 ? 5.527 24.775 54.722 1.00 49.34 280 GLU A N 1
ATOM 2174 C CA . GLU A 1 280 ? 5.051 25.743 55.705 1.00 49.34 280 GLU A CA 1
ATOM 2175 C C . GLU A 1 280 ? 3.897 26.520 55.069 1.00 49.34 280 GLU A C 1
ATOM 2177 O O . GLU A 1 280 ? 4.082 27.350 54.182 1.00 49.34 280 GLU A O 1
ATOM 2182 N N . GLY A 1 281 ? 2.690 26.177 55.501 1.00 38.03 281 GLY A N 1
ATOM 2183 C CA . GLY A 1 281 ? 1.466 26.922 55.280 1.00 38.03 281 GLY A CA 1
ATOM 2184 C C . GLY A 1 281 ? 0.704 26.918 56.596 1.00 38.03 281 GLY A C 1
ATOM 2185 O O . GLY A 1 281 ? 0.316 25.869 57.103 1.00 38.03 281 GLY A O 1
ATOM 2186 N N . GLU A 1 282 ? 0.602 28.103 57.168 1.00 44.88 282 GLU A N 1
ATOM 2187 C CA . GLU A 1 282 ? 0.022 28.456 58.454 1.00 44.88 282 GLU A CA 1
ATOM 2188 C C . GLU A 1 282 ? -1.423 27.936 58.636 1.00 44.88 282 GLU A C 1
ATOM 2190 O O . GLU A 1 282 ? -2.208 27.899 57.692 1.00 44.88 282 GLU A O 1
ATOM 2195 N N . GLN A 1 283 ? -1.765 27.609 59.889 1.00 39.88 283 GLN A N 1
ATOM 2196 C CA . GLN A 1 283 ? -3.052 27.121 60.427 1.00 39.88 283 GLN A CA 1
ATOM 2197 C C . GLN A 1 283 ? -3.273 25.598 60.446 1.00 39.88 283 GLN A C 1
ATOM 2199 O O . GLN A 1 283 ? -3.385 24.894 59.444 1.00 39.88 283 GLN A O 1
ATOM 2204 N N . GLY A 1 284 ? -3.336 25.089 61.678 1.00 43.62 284 GLY A N 1
ATOM 2205 C CA . GLY A 1 284 ? -3.349 23.674 62.000 1.00 43.62 284 GLY A CA 1
ATOM 2206 C C . GLY A 1 284 ? -4.676 22.965 61.744 1.00 43.62 284 GLY A C 1
ATOM 2207 O O . GLY A 1 284 ? -5.747 23.484 62.018 1.00 43.62 284 GLY A O 1
ATOM 2208 N N . HIS A 1 285 ? -4.563 21.709 61.318 1.00 35.09 285 HIS A N 1
ATOM 2209 C CA . HIS A 1 285 ? -5.240 20.565 61.926 1.00 35.09 285 HIS A CA 1
ATOM 2210 C C . HIS A 1 285 ? -4.574 19.297 61.374 1.00 35.09 285 HIS A C 1
ATOM 2212 O O . HIS A 1 285 ? -4.623 19.015 60.174 1.00 35.09 285 HIS A O 1
ATOM 2218 N N . GLY A 1 286 ? -3.888 18.559 62.251 1.00 50.59 286 GLY A N 1
ATOM 2219 C CA . GLY A 1 286 ? -3.257 17.284 61.930 1.00 50.59 286 GLY A CA 1
ATOM 2220 C C . GLY A 1 286 ? -4.310 16.215 61.669 1.00 50.59 286 GLY A C 1
ATOM 2221 O O . GLY A 1 286 ? -4.700 15.488 62.574 1.00 50.59 286 GLY A O 1
ATOM 2222 N N . ILE A 1 287 ? -4.752 16.114 60.421 1.00 39.31 287 ILE A N 1
ATOM 2223 C CA . ILE A 1 287 ? -5.412 14.928 59.887 1.00 39.31 287 ILE A CA 1
ATOM 2224 C C . ILE A 1 287 ? -4.467 14.368 58.838 1.00 39.31 287 ILE A C 1
ATOM 2226 O O . ILE A 1 287 ? -4.018 15.098 57.951 1.00 39.31 287 ILE A O 1
ATOM 2230 N N . VAL A 1 288 ? -4.184 13.069 58.945 1.00 50.22 288 VAL A N 1
ATOM 2231 C CA . VAL A 1 288 ? -3.605 12.242 57.882 1.00 50.22 288 VAL A CA 1
ATOM 2232 C C . VAL A 1 288 ? -4.545 12.336 56.679 1.00 50.22 288 VAL A C 1
ATOM 2234 O O . VAL A 1 288 ? -5.460 11.537 56.506 1.00 50.22 288 VAL A O 1
ATOM 2237 N N . ARG A 1 289 ? -4.404 13.407 55.898 1.00 43.19 289 ARG A N 1
ATOM 2238 C CA . ARG A 1 289 ? -5.250 13.697 54.750 1.00 43.19 289 ARG A CA 1
ATOM 2239 C C . ARG A 1 289 ? -4.488 13.180 53.545 1.00 43.19 289 ARG A C 1
ATOM 2241 O O . ARG A 1 289 ? -3.477 13.761 53.153 1.00 43.19 289 ARG A O 1
ATOM 2248 N N . GLY A 1 290 ? -4.977 12.075 52.983 1.00 53.22 290 GLY A N 1
ATOM 2249 C CA . GLY A 1 290 ? -4.650 11.696 51.613 1.00 53.22 290 GLY A CA 1
ATOM 2250 C C . GLY A 1 290 ? -4.743 12.921 50.700 1.00 53.22 290 GLY A C 1
ATOM 2251 O O . GLY A 1 290 ? -5.499 13.848 51.000 1.00 53.22 290 GLY A O 1
ATOM 2252 N N . LYS A 1 291 ? -3.901 12.932 49.658 1.00 60.22 291 LYS A N 1
ATOM 2253 C CA . LYS A 1 291 ? -3.719 14.013 48.673 1.00 60.22 291 LYS A CA 1
ATOM 2254 C C . LYS A 1 291 ? -4.906 14.979 48.628 1.00 60.22 291 LYS A C 1
ATOM 2256 O O . LYS A 1 291 ? -6.025 14.582 48.306 1.00 60.22 291 LYS A O 1
ATOM 2261 N N . ARG A 1 292 ? -4.661 16.241 48.982 1.00 58.28 292 ARG A N 1
ATOM 2262 C CA . ARG A 1 292 ? -5.687 17.280 48.887 1.00 58.28 292 ARG A CA 1
ATOM 2263 C C . ARG A 1 292 ? -5.986 17.458 47.395 1.00 58.28 292 ARG A C 1
ATOM 2265 O O . ARG A 1 292 ? -5.076 17.756 46.633 1.00 58.28 292 ARG A O 1
ATOM 2272 N N . VAL A 1 293 ? -7.221 17.168 47.000 1.00 61.62 293 VAL A N 1
ATOM 2273 C CA . VAL A 1 293 ? -7.735 17.400 45.644 1.00 61.62 293 VAL A CA 1
ATOM 2274 C C . VAL A 1 293 ? -7.692 18.909 45.412 1.00 61.62 293 VAL A C 1
ATOM 2276 O O . VAL A 1 293 ? -8.250 19.659 46.219 1.00 61.62 293 VAL A O 1
ATOM 2279 N N . ASN A 1 294 ? -6.968 19.356 44.388 1.00 70.06 294 ASN A N 1
ATOM 2280 C CA . ASN A 1 294 ? -6.814 20.781 44.104 1.00 70.06 294 ASN A CA 1
ATOM 2281 C C . ASN A 1 294 ? -8.105 21.333 43.480 1.00 70.06 294 ASN A C 1
ATOM 2283 O O . ASN A 1 294 ? -8.895 20.585 42.909 1.00 70.06 294 ASN A O 1
ATOM 2287 N N . ALA A 1 295 ? -8.339 22.646 43.569 1.00 72.12 295 ALA A N 1
ATOM 2288 C CA . ALA A 1 295 ? -9.535 23.277 42.990 1.00 72.12 295 ALA A CA 1
ATOM 2289 C C . ALA A 1 295 ? -9.664 23.025 41.473 1.00 72.12 295 ALA A C 1
ATOM 2291 O O . ALA A 1 295 ? -10.768 22.907 40.949 1.00 72.12 295 ALA A O 1
ATOM 2292 N N . GLU A 1 296 ? -8.529 22.868 40.795 1.00 75.31 296 GLU A N 1
ATOM 2293 C CA . GLU A 1 296 ? -8.437 22.497 39.382 1.00 75.31 296 GLU A CA 1
ATOM 2294 C C . GLU A 1 296 ? -8.928 21.065 39.123 1.00 75.31 296 GLU A C 1
ATOM 2296 O O . GLU A 1 296 ? -9.638 20.830 38.150 1.00 75.31 296 GLU A O 1
ATOM 2301 N N . ASP A 1 297 ? -8.638 20.119 40.024 1.00 74.62 297 ASP A N 1
ATOM 2302 C CA . ASP A 1 297 ? -9.124 18.736 39.926 1.00 74.62 297 ASP A CA 1
ATOM 2303 C C . ASP A 1 297 ? -10.644 18.672 40.143 1.00 74.62 297 ASP A C 1
ATOM 2305 O O . ASP A 1 297 ? -11.338 17.878 39.506 1.00 74.62 297 ASP A O 1
ATOM 2309 N N . VAL A 1 298 ? -11.180 19.532 41.020 1.00 79.38 298 VAL A N 1
ATOM 2310 C CA . VAL A 1 298 ? -12.630 19.672 41.229 1.00 79.38 298 VAL A CA 1
ATOM 2311 C C . VAL A 1 298 ? -13.291 20.287 39.996 1.00 79.38 298 VAL A C 1
ATOM 2313 O O . VAL A 1 298 ? -14.286 19.745 39.527 1.00 79.38 298 VAL A O 1
ATOM 2316 N N . GLN A 1 299 ? -12.709 21.331 39.399 1.00 78.25 299 GLN A N 1
ATOM 2317 C CA . GLN A 1 299 ? -13.196 21.888 38.129 1.00 78.25 299 GLN A CA 1
ATOM 2318 C C . GLN A 1 299 ? -13.105 20.883 36.976 1.00 78.25 299 GLN A C 1
ATOM 2320 O O . GLN A 1 299 ? -14.008 20.813 36.141 1.00 78.25 299 GLN A O 1
ATOM 2325 N N . ALA A 1 300 ? -12.056 20.059 36.936 1.00 78.88 300 ALA A N 1
ATOM 2326 C CA . ALA A 1 300 ? -11.939 18.983 35.962 1.00 78.88 300 ALA A CA 1
ATOM 2327 C C . ALA A 1 300 ? -13.058 17.948 36.162 1.00 78.88 300 ALA A C 1
ATOM 2329 O O . ALA A 1 300 ? -13.722 17.573 35.196 1.00 78.88 300 ALA A O 1
ATOM 2330 N N . LEU A 1 301 ? -13.350 17.556 37.405 1.00 77.69 301 LEU A N 1
ATOM 2331 C CA . LEU A 1 301 ? -14.465 16.661 37.732 1.00 77.69 301 LEU A CA 1
ATOM 2332 C C . LEU A 1 301 ? -15.839 17.289 37.428 1.00 77.69 301 LEU A C 1
ATOM 2334 O O . LEU A 1 301 ? -16.732 16.595 36.943 1.00 77.69 301 LEU A O 1
ATOM 2338 N N . GLU A 1 302 ? -16.013 18.594 37.624 1.00 82.00 302 GLU A N 1
ATOM 2339 C CA . GLU A 1 302 ? -17.218 19.340 37.229 1.00 82.00 302 GLU A CA 1
ATOM 2340 C C . GLU A 1 302 ? -17.369 19.426 35.698 1.00 82.00 302 GLU A C 1
ATOM 2342 O O . GLU A 1 302 ? -18.465 19.273 35.156 1.00 82.00 302 GLU A O 1
ATOM 2347 N N . SER A 1 303 ? -16.270 19.561 34.952 1.00 78.19 303 SER A N 1
ATOM 2348 C CA . SER A 1 303 ? -16.292 19.488 33.484 1.00 78.19 303 SER A CA 1
ATOM 2349 C C . SER A 1 303 ? -16.659 18.080 32.983 1.00 78.19 303 SER A C 1
ATOM 2351 O O . SER A 1 303 ? -17.409 17.909 32.019 1.00 78.19 303 SER A O 1
ATOM 2353 N N . VAL A 1 304 ? -16.203 17.038 33.682 1.00 78.62 304 VAL A N 1
ATOM 2354 C CA . VAL A 1 304 ? -16.519 15.644 33.349 1.00 78.62 304 VAL A CA 1
ATOM 2355 C C . VAL A 1 304 ? -17.973 15.315 33.695 1.00 78.62 304 VAL A C 1
ATOM 2357 O O . VAL A 1 304 ? -18.654 14.645 32.923 1.00 78.62 304 VAL A O 1
ATOM 2360 N N . THR A 1 305 ? -18.505 15.833 34.802 1.00 77.44 305 THR A N 1
ATOM 2361 C CA . THR A 1 305 ? -19.921 15.637 35.146 1.00 77.44 305 THR A CA 1
ATOM 2362 C C . THR A 1 305 ? -20.849 16.444 34.241 1.00 77.44 305 THR A C 1
ATOM 2364 O O . THR A 1 305 ? -21.869 15.914 33.809 1.00 77.44 305 THR A O 1
ATOM 2367 N N . THR A 1 306 ? -20.487 17.669 33.845 1.00 71.25 306 THR A N 1
ATOM 2368 C CA . THR A 1 306 ? -21.270 18.452 32.868 1.00 71.25 306 THR A CA 1
ATOM 2369 C C . THR A 1 306 ? -21.250 17.835 31.471 1.00 71.25 306 THR A C 1
ATOM 2371 O O . THR A 1 306 ? -22.276 17.838 30.792 1.00 71.25 306 THR A O 1
ATOM 2374 N N . THR A 1 307 ? -20.136 17.237 31.041 1.00 71.19 307 THR A N 1
ATOM 2375 C CA . THR A 1 307 ? -20.084 16.482 29.776 1.00 71.19 307 THR A CA 1
ATOM 2376 C C . THR A 1 307 ? -20.879 15.177 29.841 1.00 71.19 307 THR A C 1
ATOM 2378 O O . THR A 1 307 ? -21.500 14.799 28.846 1.00 71.19 307 THR A O 1
ATOM 2381 N N . PHE A 1 308 ? -20.956 14.533 31.009 1.00 69.88 308 PHE A N 1
ATOM 2382 C CA . PHE A 1 308 ? -21.831 13.379 31.223 1.00 69.88 308 PHE A CA 1
ATOM 2383 C C . PHE A 1 308 ? -23.320 13.753 31.273 1.00 69.88 308 PHE A C 1
ATOM 2385 O O . PHE A 1 308 ? -24.129 13.063 30.653 1.00 69.88 308 PHE A O 1
ATOM 2392 N N . LEU A 1 309 ? -23.693 14.866 31.919 1.00 63.25 309 LEU A N 1
ATOM 2393 C CA . LEU A 1 309 ? -25.075 15.366 31.917 1.00 63.25 309 LEU A CA 1
ATOM 2394 C C . LEU A 1 309 ? -25.508 15.870 30.531 1.00 63.25 309 LEU A C 1
ATOM 2396 O O . LEU A 1 309 ? -26.654 15.671 30.137 1.00 63.25 309 LEU A O 1
ATOM 2400 N N . LYS A 1 310 ? -24.597 16.466 29.750 1.00 57.91 310 LYS A N 1
ATOM 2401 C CA . LYS A 1 310 ? -24.872 16.937 28.379 1.00 57.91 310 LYS A CA 1
ATOM 2402 C C . LYS A 1 310 ? -25.121 15.796 27.381 1.00 57.91 310 LYS A C 1
ATOM 2404 O O . LYS A 1 310 ? -25.681 16.040 26.315 1.00 57.91 310 LYS A O 1
ATOM 2409 N N . ASN A 1 311 ? -24.747 14.561 27.725 1.00 56.88 311 ASN A N 1
ATOM 2410 C CA . ASN A 1 311 ? -24.917 13.383 26.872 1.00 56.88 311 ASN A CA 1
ATOM 2411 C C . ASN A 1 311 ? -26.179 12.546 27.175 1.00 56.88 311 ASN A C 1
ATOM 2413 O O . ASN A 1 311 ? -26.431 11.583 26.454 1.00 56.88 311 ASN A O 1
ATOM 2417 N N . HIS A 1 312 ? -27.009 12.921 28.160 1.00 52.19 312 HIS A N 1
ATOM 2418 C CA . HIS A 1 312 ? -28.290 12.255 28.446 1.00 52.19 312 HIS A CA 1
ATOM 2419 C C . HIS A 1 312 ? -29.450 13.259 28.622 1.00 52.19 312 HIS A C 1
ATOM 2421 O O . HIS A 1 312 ? -29.785 13.654 29.733 1.00 52.19 312 HIS A O 1
ATOM 2427 N N . GLY A 1 313 ? -30.105 13.637 27.515 1.00 35.81 313 GLY A N 1
ATOM 2428 C CA . GLY A 1 313 ? -31.373 14.395 27.500 1.00 35.81 313 GLY A CA 1
ATOM 2429 C C . GLY A 1 313 ? -31.549 15.242 26.229 1.00 35.81 313 GLY A C 1
ATOM 2430 O O . GLY A 1 313 ? -30.551 15.716 25.701 1.00 35.81 313 GLY A O 1
ATOM 2431 N N . PRO A 1 314 ? -32.766 15.387 25.667 1.00 41.53 314 PRO A N 1
ATOM 2432 C CA . PRO A 1 314 ? -32.996 15.513 24.224 1.00 41.53 314 PRO A CA 1
ATOM 2433 C C . PRO A 1 314 ? -32.616 16.874 23.620 1.00 41.53 314 PRO A C 1
ATOM 2435 O O . PRO A 1 314 ? -32.759 17.929 24.234 1.00 41.53 314 PRO A O 1
ATOM 2438 N N . LYS A 1 315 ? -32.164 16.826 22.359 1.00 38.31 315 LYS A N 1
ATOM 2439 C CA . LYS A 1 315 ? -31.826 17.979 21.515 1.00 38.31 315 LYS A CA 1
ATOM 2440 C C . LYS A 1 315 ? -33.059 18.854 21.260 1.00 38.31 315 LYS A C 1
ATOM 2442 O O . LYS A 1 315 ? -33.974 18.424 20.566 1.00 38.31 315 LYS A O 1
ATOM 2447 N N . ALA A 1 316 ? -33.014 20.103 21.719 1.00 33.69 316 ALA A N 1
ATOM 2448 C CA . ALA A 1 316 ? -33.807 21.196 21.169 1.00 33.69 316 ALA A CA 1
ATOM 2449 C C . ALA A 1 316 ? -32.879 22.119 20.366 1.00 33.69 316 ALA A C 1
ATOM 2451 O O . ALA A 1 316 ? -31.971 22.758 20.895 1.00 33.69 316 ALA A O 1
ATOM 2452 N N . THR A 1 317 ? -33.091 22.119 19.056 1.00 38.84 317 THR A N 1
ATOM 2453 C CA . THR A 1 317 ? -32.530 23.026 18.054 1.00 38.84 317 THR A CA 1
ATOM 2454 C C . THR A 1 317 ? -32.969 24.466 18.303 1.00 38.84 317 THR A C 1
ATOM 2456 O O . THR A 1 317 ? -34.163 24.738 18.234 1.00 38.84 317 THR A O 1
ATOM 2459 N N . VAL A 1 318 ? -32.026 25.401 18.468 1.00 36.72 318 VAL A N 1
ATOM 2460 C CA . VAL A 1 318 ? -32.243 26.818 18.131 1.00 36.72 318 VAL A CA 1
ATOM 2461 C C . VAL A 1 318 ? -30.993 27.387 17.457 1.00 36.72 318 VAL A C 1
ATOM 2463 O O . VAL A 1 318 ? -29.865 27.233 17.918 1.00 36.72 318 VAL A O 1
ATOM 2466 N N . SER A 1 319 ? -31.267 28.003 16.313 1.00 33.91 319 SER A N 1
ATOM 2467 C CA . SER A 1 319 ? -30.395 28.642 15.335 1.00 33.91 319 SER A CA 1
ATOM 2468 C C . SER A 1 319 ? -29.494 29.736 15.930 1.00 33.91 319 SER A C 1
ATOM 2470 O O . SER A 1 319 ? -29.993 30.662 16.567 1.00 33.91 319 SER A O 1
ATOM 2472 N N . HIS A 1 320 ? -28.182 29.677 15.668 1.00 34.06 320 HIS A N 1
ATOM 2473 C CA . HIS A 1 320 ? -27.263 30.797 15.891 1.00 34.06 320 HIS A CA 1
ATOM 2474 C C . HIS A 1 320 ? -26.981 31.504 14.560 1.00 34.06 320 HIS A C 1
ATOM 2476 O O . HIS A 1 320 ? -26.206 31.038 13.727 1.00 34.06 320 HIS A O 1
ATOM 2482 N N . ARG A 1 321 ? -27.640 32.653 14.388 1.00 30.92 321 ARG A N 1
ATOM 2483 C CA . ARG A 1 321 ? -27.335 33.687 13.398 1.00 30.92 321 ARG A CA 1
ATOM 2484 C C . ARG A 1 321 ? -26.176 34.535 13.928 1.00 30.92 321 ARG A C 1
ATOM 2486 O O . ARG A 1 321 ? -26.248 35.046 15.044 1.00 30.92 321 ARG A O 1
ATOM 2493 N N . SER A 1 322 ? -25.127 34.664 13.123 1.00 33.12 322 SER A N 1
ATOM 2494 C CA . SER A 1 322 ? -23.946 35.497 13.355 1.00 33.12 322 SER A CA 1
ATOM 2495 C C . SER A 1 322 ? -24.300 36.964 13.592 1.00 33.12 322 SER A C 1
ATOM 2497 O O . SER A 1 322 ? -24.932 37.562 12.725 1.00 33.12 322 SER A O 1
ATOM 2499 N N . VAL A 1 323 ? -23.824 37.549 14.697 1.00 33.81 323 VAL A N 1
ATOM 2500 C CA . VAL A 1 323 ? -23.456 38.973 14.802 1.00 33.81 323 VAL A CA 1
ATOM 2501 C C . VAL A 1 323 ? -22.342 39.104 15.848 1.00 33.81 323 VAL A C 1
ATOM 2503 O O . VAL A 1 323 ? -22.558 38.902 17.039 1.00 33.81 323 VAL A O 1
ATOM 2506 N N . GLU A 1 324 ? -21.147 39.440 15.381 1.00 34.59 324 GLU A N 1
ATOM 2507 C CA . GLU A 1 324 ? -19.993 39.871 16.172 1.00 34.59 324 GLU A CA 1
ATOM 2508 C C . GLU A 1 324 ? -20.038 41.402 16.349 1.00 34.59 324 GLU A C 1
ATOM 2510 O O . GLU A 1 324 ? -20.401 42.106 15.402 1.00 34.59 324 GLU A O 1
ATOM 2515 N N . PRO A 1 325 ? -19.651 41.948 17.519 1.00 34.34 325 PRO A N 1
ATOM 2516 C CA . PRO A 1 325 ? -19.111 43.304 17.541 1.00 34.34 325 PRO A CA 1
ATOM 2517 C C . PRO A 1 325 ? -17.780 43.446 18.305 1.00 34.34 325 PRO A C 1
ATOM 2519 O O . PRO A 1 325 ? -17.551 42.872 19.367 1.00 34.34 325 PRO A O 1
ATOM 2522 N N . GLN A 1 32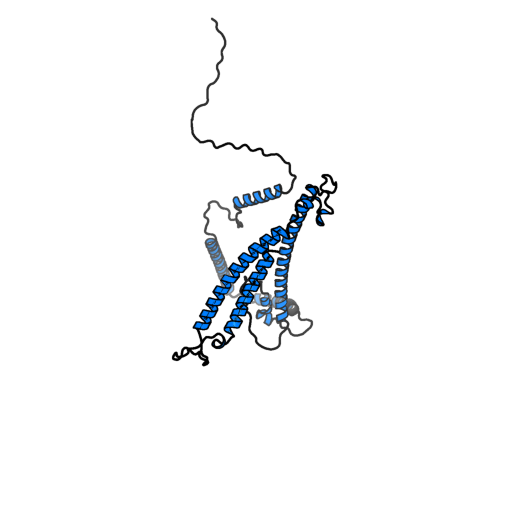6 ? -16.947 44.304 17.716 1.00 33.53 326 GLN A N 1
ATOM 2523 C CA . GLN A 1 326 ? -15.598 44.768 18.063 1.00 33.53 326 GLN A CA 1
ATOM 2524 C C . GLN A 1 326 ? -15.421 45.374 19.486 1.00 33.53 326 GLN A C 1
ATOM 2526 O O . GLN A 1 326 ? -16.393 45.814 20.109 1.00 33.53 326 GLN A O 1
ATOM 2531 N N . PRO A 1 327 ? -14.168 45.478 19.994 1.00 41.53 327 PRO A N 1
ATOM 2532 C CA . PRO A 1 327 ? -13.844 45.766 21.393 1.00 41.53 327 PRO A CA 1
ATOM 2533 C C . PRO A 1 327 ? -13.786 47.268 21.729 1.00 41.53 327 PRO A C 1
ATOM 2535 O O . PRO A 1 327 ? -13.268 48.089 20.968 1.00 41.53 327 PRO A O 1
ATOM 2538 N N . ARG A 1 328 ? -14.263 47.645 22.926 1.00 34.56 328 ARG A N 1
ATOM 2539 C CA . ARG A 1 328 ? -14.198 49.024 23.447 1.00 34.56 328 ARG A CA 1
ATOM 2540 C C . ARG A 1 328 ? -12.974 49.260 24.334 1.00 34.56 328 ARG A C 1
ATOM 2542 O O . ARG A 1 328 ? -12.739 48.562 25.316 1.00 34.56 328 ARG A O 1
ATOM 2549 N N . LYS A 1 329 ? -12.241 50.318 23.981 1.00 38.50 329 LYS A N 1
ATOM 2550 C CA . LYS A 1 329 ? -11.127 50.937 24.709 1.00 38.50 329 LYS A CA 1
ATOM 2551 C C . LYS A 1 329 ? -11.597 51.566 26.032 1.00 38.50 329 LYS A C 1
ATOM 2553 O O . LYS A 1 329 ? -12.678 52.147 26.106 1.00 38.50 329 LYS A O 1
ATOM 2558 N N . ARG A 1 330 ? -10.740 51.485 27.055 1.00 35.53 330 ARG A N 1
ATOM 2559 C CA . ARG A 1 330 ? -10.802 52.241 28.320 1.00 35.53 330 ARG A CA 1
ATOM 2560 C C . ARG A 1 330 ? -10.518 53.734 28.078 1.00 35.53 330 ARG A C 1
ATOM 2562 O O . ARG A 1 330 ? -9.603 54.017 27.314 1.00 35.53 330 ARG A O 1
ATOM 2569 N N . LEU A 1 331 ? -11.205 54.639 28.792 1.00 34.12 331 LEU A N 1
ATOM 2570 C CA . LEU A 1 331 ? -10.620 55.631 29.732 1.00 34.12 331 LEU A CA 1
ATOM 2571 C C . LEU A 1 331 ? -11.570 56.807 30.075 1.00 34.12 331 LEU A C 1
ATOM 2573 O O . LEU A 1 331 ? -11.898 57.633 29.234 1.00 34.12 331 LEU A O 1
ATOM 2577 N N . SER A 1 332 ? -11.939 56.861 31.362 1.00 33.34 332 SER A N 1
ATOM 2578 C CA . SER A 1 332 ? -11.976 58.025 32.277 1.00 33.34 332 SER A CA 1
ATOM 2579 C C . SER A 1 332 ? -12.602 59.380 31.876 1.00 33.34 332 SER A C 1
ATOM 2581 O O . SER A 1 332 ? -12.000 60.164 31.145 1.00 33.34 332 SER A O 1
ATOM 2583 N N . LYS A 1 333 ? -13.704 59.720 32.566 1.00 38.56 333 LYS A N 1
ATOM 2584 C CA . LYS A 1 333 ? -14.086 61.031 33.163 1.00 38.56 333 LYS A CA 1
ATOM 2585 C C . LYS A 1 333 ? -15.350 60.754 34.003 1.00 38.56 333 LYS A C 1
ATOM 2587 O O . LYS A 1 333 ? -16.376 60.423 33.431 1.00 38.56 333 LYS A O 1
ATOM 2592 N N . LEU A 1 334 ? -15.290 60.477 35.308 1.00 33.09 334 LEU A N 1
ATOM 2593 C CA . LEU A 1 334 ? -15.068 61.357 36.468 1.00 33.09 334 LEU A CA 1
ATOM 2594 C C . LEU A 1 334 ? -15.999 62.586 36.511 1.00 33.09 334 LEU A C 1
ATOM 2596 O O . LEU A 1 334 ? -15.896 63.472 35.671 1.00 33.09 334 LEU A O 1
ATOM 2600 N N . LEU A 1 335 ? -16.813 62.591 37.578 1.00 36.22 335 LEU A N 1
ATOM 2601 C CA . LEU A 1 335 ? -17.750 63.589 38.117 1.00 36.22 335 LEU A CA 1
ATOM 2602 C C . LEU A 1 335 ? -19.206 63.599 37.610 1.00 36.22 335 LEU A C 1
ATOM 2604 O O . LEU A 1 335 ? -19.534 64.192 36.593 1.00 36.22 335 LEU A O 1
ATOM 2608 N N . GLY A 1 336 ? -20.092 63.095 38.479 1.00 33.97 336 GLY A N 1
ATOM 2609 C CA . GLY A 1 336 ? -20.993 64.015 39.183 1.00 33.97 336 GLY A CA 1
ATOM 2610 C C . GLY A 1 336 ? -22.466 63.987 38.787 1.00 33.97 336 GLY A C 1
ATOM 2611 O O . GLY A 1 336 ? -22.930 64.826 38.030 1.00 33.97 336 GLY A O 1
ATOM 2612 N N . PHE A 1 337 ? -23.216 63.080 39.410 1.00 35.59 337 PHE A N 1
ATOM 2613 C CA . PHE A 1 337 ? -24.654 63.209 39.659 1.00 35.59 337 PHE A CA 1
ATOM 2614 C C . PHE A 1 337 ? -24.963 64.505 40.440 1.00 35.59 337 PHE A C 1
ATOM 2616 O O . PHE A 1 337 ? -24.352 64.711 41.490 1.00 35.59 337 PHE A O 1
ATOM 2623 N N . ASN A 1 338 ? -25.933 65.310 39.980 1.00 32.72 338 ASN A N 1
ATOM 2624 C CA . ASN A 1 338 ? -27.089 65.842 40.741 1.00 32.72 338 ASN A CA 1
ATOM 2625 C C . ASN A 1 338 ? -27.582 67.211 40.235 1.00 32.72 338 ASN A C 1
ATOM 2627 O O . ASN A 1 338 ? -26.883 68.205 40.381 1.00 32.72 338 ASN A O 1
ATOM 2631 N N . GLN A 1 339 ? -28.840 67.260 39.789 1.00 39.44 339 GLN A N 1
ATOM 2632 C CA . GLN A 1 339 ? -29.837 68.326 40.031 1.00 39.44 339 GLN A CA 1
ATOM 2633 C C . GLN A 1 339 ? -31.135 67.838 39.363 1.00 39.44 339 GLN A C 1
ATOM 2635 O O . GLN A 1 339 ? -31.133 67.541 38.176 1.00 39.44 339 GLN A O 1
ATOM 2640 N N . LYS A 1 340 ? -32.184 67.413 40.076 1.00 37.25 340 LYS A N 1
ATOM 2641 C CA . LYS A 1 340 ? -33.063 68.106 41.036 1.00 37.25 340 LYS A CA 1
ATOM 2642 C C . LYS A 1 340 ? -33.868 69.238 40.374 1.00 37.25 340 LYS A C 1
ATOM 2644 O O . LYS A 1 340 ? -33.329 70.307 40.159 1.00 37.25 340 LYS A O 1
ATOM 2649 N N . LEU A 1 341 ? -35.141 68.904 40.119 1.00 38.19 341 LEU A N 1
ATOM 2650 C CA . LEU A 1 341 ? -36.377 69.696 40.237 1.00 38.19 341 LEU A CA 1
ATOM 2651 C C . LEU A 1 341 ? -36.338 71.163 39.792 1.00 38.19 341 LEU A C 1
ATOM 2653 O O . LEU A 1 341 ? -35.757 71.977 40.492 1.00 38.19 341 LEU A O 1
ATOM 2657 N N . ASP A 1 342 ? -37.144 71.490 38.779 1.00 34.91 342 ASP A N 1
ATOM 2658 C CA . ASP A 1 342 ? -37.754 72.815 38.653 1.00 34.91 342 ASP A CA 1
ATOM 2659 C C . ASP A 1 342 ? -39.215 72.697 38.180 1.00 34.91 342 ASP A C 1
ATOM 2661 O O . ASP A 1 342 ? -39.519 72.275 37.065 1.00 34.91 342 ASP A O 1
ATOM 2665 N N . ALA A 1 343 ? -40.117 73.072 39.082 1.00 45.00 343 ALA A N 1
ATOM 2666 C CA . ALA A 1 343 ? -41.368 73.770 38.804 1.00 45.00 343 ALA A CA 1
ATOM 2667 C C . ALA A 1 343 ? -41.266 75.073 39.621 1.00 45.00 343 ALA A C 1
ATOM 2669 O O . ALA A 1 343 ? -40.697 75.025 40.716 1.00 45.00 343 ALA A O 1
ATOM 2670 N N . PRO A 1 344 ? -41.795 76.219 39.157 1.00 49.81 344 PRO A N 1
ATOM 2671 C CA . PRO A 1 344 ? -43.228 76.448 39.317 1.00 49.81 344 PRO A CA 1
ATOM 2672 C C . PRO A 1 344 ? -43.887 77.300 38.219 1.00 49.81 344 PRO A C 1
ATOM 2674 O O . PRO A 1 344 ? -43.274 78.092 37.508 1.00 49.81 344 PRO A O 1
ATOM 2677 N N . SER A 1 345 ? -45.202 77.143 38.138 1.00 43.31 345 SER A N 1
ATOM 2678 C CA . SER A 1 345 ? -46.127 78.000 37.411 1.00 43.31 345 SER A CA 1
ATOM 2679 C C . SER A 1 345 ? -46.452 79.292 38.171 1.00 43.31 345 SER A C 1
ATOM 2681 O O . SER A 1 345 ? -46.698 79.251 39.373 1.00 43.31 345 SER A O 1
ATOM 2683 N N . ALA A 1 346 ? -46.652 80.346 37.378 1.00 46.62 346 ALA A N 1
ATOM 2684 C CA . ALA A 1 346 ? -47.613 81.439 37.549 1.00 46.62 346 ALA A CA 1
ATOM 2685 C C . ALA A 1 346 ? -47.235 82.688 38.376 1.00 46.62 346 ALA A C 1
ATOM 2687 O O . ALA A 1 346 ? -46.849 82.660 39.537 1.00 46.62 346 ALA A O 1
ATOM 2688 N N . ILE A 1 347 ? -47.451 83.800 37.675 1.00 49.25 347 ILE A N 1
ATOM 2689 C CA . ILE A 1 347 ? -47.470 85.216 38.036 1.00 49.25 347 ILE A CA 1
ATOM 2690 C C . ILE A 1 347 ? -48.663 85.517 38.961 1.00 49.25 347 ILE A C 1
ATOM 2692 O O . ILE A 1 347 ? -49.761 85.060 38.654 1.00 49.25 347 ILE A O 1
ATOM 2696 N N . SER A 1 348 ? -48.480 86.336 40.007 1.00 42.75 348 SER A N 1
ATOM 2697 C CA . SER A 1 348 ? -49.327 87.507 40.336 1.00 42.75 348 SER A CA 1
ATOM 2698 C C . SER A 1 348 ? -49.050 88.044 41.747 1.00 42.75 348 SER A C 1
ATOM 2700 O O . SER A 1 348 ? -49.039 87.272 42.703 1.00 42.75 348 SER A O 1
ATOM 2702 N N . SER A 1 349 ? -49.011 89.383 41.804 1.00 36.28 349 SER A N 1
ATOM 2703 C CA . SER A 1 349 ? -49.199 90.299 42.947 1.00 36.28 349 SER A CA 1
ATOM 2704 C C . SER A 1 349 ? -48.003 90.619 43.834 1.00 36.28 349 SER A C 1
ATOM 2706 O O . SER A 1 349 ? -47.510 89.731 44.557 1.00 36.28 349 SER A O 1
#

Secondary structure (DSSP, 8-state):
-HHHHHHHHHHHHHHHHHHHHHHHHHS-TTTTT----TTPPPPB-TTS-B--HHHHHHHHHHHHHHHHHHHHHHHHHHHHHHHHIIIIISPPPGGGTTT---GGGTT---SS--TTS--HHHHHHHHHHHHHHHHHHHHHHHHHHHHHHHHHHHHHHHHHHHHTT------------------------TTHHHHSHHHHHTTTT-----TT--HHHHHHHHHHHHHHHHHHHHHHHHHHHHTS---THHHHHHHHHHHHHHHHHHHHHHHHHHHH-S---SS--------PPPHHHHHHHHHHHHHHHHTSS------------PPPPP-------------------

Sequence (349 aa):
MSNDVINSVNNLIYQAISSLEDGLQSTPPERLGFRHGPGTIPDTDDDGNIQYPEARLEIENGLHQLETLLEATVDKAFDKFEIYVLRNVLTVPEDLTGWIRLSHHEGLSLEPSREDAPTEESLTLQRQKLRETKKLNRLLTQECARNDAVLSQLRSMVATTKHNSHGTSSGSMNAGVPSTSEAEVQFPNLSFLLSDPRAKKLRMGDGGAGPSHTPLTTTTNFILSQLPALRAVLVQLRPKVQTLPKSVNEMDLDQKKGERREYINSRAKLHLERTGGSSEGEQGHGIVRGKRVNAEDVQALESVTTTFLKNHGPKATVSHRSVEPQPRKRLSKLLGFNQKLDAPSAISS

Foldseek 3Di:
DLVVVLVVVLVVLVVVLVVVLVVQVPDDVVVVVDDDDVPDDFDADPVGDRDDPVSNVVSVVVSVVVSVVCVVVSVVVSVVVVCCCVVPVVDDDPVCPVVDDDPVCPPDDPPPDDPPDCPVVNVVVVVVVVVVVVVVVVVVVVVVVVVVVVVVVVVVLVVVLVVLLDDDDDDDDDDDDDDDDDDPPPDPPCCCCCPPVVNVVLVRSVNDDDDDDPSVVVVVVVVVVCVVVVVVVCVVCVVVVVPDPDPPCVVVVVVVVVVVVVVVVVVVVVVCCVVVPDDPDDDDDDDPDDDDQDVVNVVVVVVVVVVVVVVDDDDDDDDDDDDDDDDDDDDDDDDDDDDDDDDDDDDDD

pLDDT: mean 70.7, std 20.51, range [28.36, 97.88]

Organism: Arthroderma otae (strain ATCC MYA-4605 / CBS 113480) (NCBI:txid554155)

Solvent-accessible surface area (backbone atoms only — not comparable to full-atom values): 22417 Å² total; per-residue (Å²): 105,72,66,56,51,52,54,53,49,53,54,49,48,55,49,50,52,51,54,47,50,55,54,56,73,72,42,62,55,66,82,77,67,56,69,82,61,96,86,64,84,72,53,57,50,102,84,72,47,80,52,58,69,67,57,56,54,50,50,51,53,51,48,52,52,48,51,56,50,49,53,58,51,48,53,59,49,45,55,52,48,51,52,46,40,60,65,61,73,72,47,77,58,75,89,48,56,86,76,62,77,58,81,88,47,76,83,63,71,86,65,94,78,57,93,83,57,82,48,71,66,59,53,51,52,50,52,48,52,50,51,52,49,52,53,49,49,54,52,49,56,53,51,49,54,50,50,50,54,51,50,52,51,50,49,50,58,51,49,58,58,52,62,55,56,63,82,87,82,90,86,78,91,82,89,88,80,89,83,77,91,73,79,86,76,79,66,86,68,66,58,55,72,42,65,35,71,70,27,48,75,59,51,38,67,65,61,71,91,63,101,77,83,52,52,65,62,53,51,50,51,49,52,60,65,47,47,60,58,53,50,53,51,46,63,62,42,50,59,60,53,70,71,43,82,82,61,81,64,59,64,58,50,54,53,54,51,49,54,51,52,52,50,52,51,53,51,53,49,51,50,49,52,67,76,63,68,84,75,96,68,88,81,90,74,98,61,98,66,71,82,79,80,48,74,65,56,51,51,50,50,50,52,53,50,52,55,54,56,68,74,65,72,84,91,79,91,78,86,85,79,90,80,87,84,85,88,83,81,90,82,93,82,88,85,80,91,86,82,83,87,87,84,85,85,84,90,83,136

Nearest PDB structures (foldseek):
  5wwl-assembly1_M  TM=3.748E-01  e=2.117E-03  Schizosaccharomyces pombe 972h-
  7nbu-assembly1_l  TM=2.434E-01  e=9.555E+00  Escherichia coli K-12

InterPro domains:
  IPR008685 Centromere protein Mis12 [PF05859] (3-273)
  IPR008685 Centromere protein Mis12 [PTHR14527] (3-261)

Mean predicted aligned error: 23.44 Å

Radius of gyration: 47.88 Å; Cα contacts (8 Å, |Δi|>4): 62; chains: 1; bounding box: 103×131×123 Å